Protein AF-F0V381-F1 (afdb_monomer_lite)

pLDDT: mean 70.24, std 20.41, range [37.84, 96.94]

Sequence (240 aa):
MLDISTLAKIGLTIFSVGGAATGGYAASIALNNGVNSKRIRREASLEKESPSTDKHHTDNSQDTNNEEVRKNILSSVLEVQEISDNEDDVLENDLTEEESKDISKLTVSAQYIQKDGGTNYEEERQWPSCKQWFKNKKSGKEMSSEECKQLVNQKWNQDGVIQPTIWISSDKDTVQKVLDEYGLLENSSLIGNNKWTVGTMICSKQENQESDGKLIVTCEYKVDDQLVSVETSNTVIHQQ

Foldseek 3Di:
DDDDDDDDDDDDDDDDDDDDDDDDDDDDDDDDDDDDDDDDDDDDDDDDDDDDDDDDDDPDPPPVVLVVQLVLLLVLLDPDDDPDDDDDDDDDDDDDPPPPPPPVPFAWFKKKWALDPCPDPPPPRDQIWMWTDTPPDPDTDTDDPVRSVVVCCVPPVDPPDDDFRMKMWGDSVCVSVVCVVVCVSPPWADPDSFWIDDVQKIKGWDFDPPPPRIIMMGIHGPPPPPDPPPPPPPPPDDDD

Structure (mmCIF, N/CA/C/O backbone):
data_AF-F0V381-F1
#
_entry.id   AF-F0V381-F1
#
loop_
_atom_site.group_PDB
_atom_site.id
_atom_site.type_symbol
_atom_site.label_atom_id
_atom_site.label_alt_id
_atom_site.label_comp_id
_atom_site.label_asym_id
_atom_site.label_entity_id
_atom_site.label_seq_id
_atom_site.pdbx_PDB_ins_code
_atom_site.Cartn_x
_atom_site.Cartn_y
_atom_site.Cartn_z
_atom_site.occupancy
_atom_site.B_iso_or_equiv
_atom_site.auth_seq_id
_atom_site.auth_comp_id
_atom_site.auth_asym_id
_atom_site.auth_atom_id
_atom_site.pdbx_PDB_model_num
ATOM 1 N N . MET A 1 1 ? -12.800 -8.870 56.744 1.00 47.91 1 MET A N 1
ATOM 2 C CA . MET A 1 1 ? -12.081 -7.759 57.397 1.00 47.91 1 MET A CA 1
ATOM 3 C C . MET A 1 1 ? -10.723 -8.292 57.826 1.00 47.91 1 MET A C 1
ATOM 5 O O . MET A 1 1 ? -10.663 -9.026 58.800 1.00 47.91 1 MET A O 1
ATOM 9 N N . LEU A 1 2 ? -9.705 -8.048 56.998 1.00 39.75 2 LEU A N 1
ATOM 10 C CA . LEU A 1 2 ? -8.263 -8.100 57.273 1.00 39.75 2 LEU A CA 1
ATOM 11 C C . LEU A 1 2 ? -7.582 -7.671 55.964 1.00 39.75 2 LEU A C 1
ATOM 13 O O . LEU A 1 2 ? -7.448 -8.461 55.033 1.00 39.75 2 LEU A O 1
ATOM 17 N N . ASP A 1 3 ? -7.275 -6.378 55.884 1.00 48.97 3 ASP A N 1
ATOM 18 C CA . ASP A 1 3 ? -6.269 -5.822 54.979 1.00 48.97 3 ASP A CA 1
ATOM 19 C C . ASP A 1 3 ? -4.889 -6.384 55.343 1.00 48.97 3 ASP A C 1
ATOM 21 O O . ASP A 1 3 ? -4.666 -6.682 56.512 1.00 48.97 3 ASP A O 1
ATOM 25 N N . ILE A 1 4 ? -3.975 -6.478 54.370 1.00 51.25 4 ILE A N 1
ATOM 26 C CA . ILE A 1 4 ? -2.592 -5.968 54.441 1.00 51.25 4 ILE A CA 1
ATOM 27 C C . ILE A 1 4 ? -1.978 -6.043 53.033 1.00 51.25 4 ILE A C 1
ATOM 29 O O . ILE A 1 4 ? -1.771 -7.095 52.435 1.00 51.25 4 ILE A O 1
ATOM 33 N N . SER A 1 5 ? -1.684 -4.848 52.548 1.00 50.47 5 SER A N 1
ATOM 34 C CA . SER A 1 5 ? -0.842 -4.420 51.440 1.00 50.47 5 SER A CA 1
ATOM 35 C C . SER A 1 5 ? 0.537 -5.089 51.397 1.00 50.47 5 SER A C 1
ATOM 37 O O . SER A 1 5 ? 1.214 -5.155 52.421 1.00 50.47 5 SER A O 1
ATOM 39 N N . THR A 1 6 ? 1.067 -5.404 50.208 1.00 58.22 6 THR A N 1
ATOM 40 C CA . THR A 1 6 ? 2.520 -5.280 49.970 1.00 58.22 6 THR A CA 1
ATOM 41 C C . THR A 1 6 ? 2.824 -4.944 48.509 1.00 58.22 6 THR A C 1
ATOM 43 O O . THR A 1 6 ? 2.602 -5.732 47.596 1.00 58.22 6 THR A O 1
ATOM 46 N N . LEU A 1 7 ? 3.329 -3.722 48.321 1.00 52.81 7 LEU A N 1
ATOM 47 C CA . LEU A 1 7 ? 3.948 -3.204 47.107 1.00 52.81 7 LEU A CA 1
ATOM 48 C C . LEU A 1 7 ? 5.221 -3.990 46.756 1.00 52.81 7 LEU A C 1
ATOM 50 O O . LEU A 1 7 ? 6.088 -4.152 47.610 1.00 52.81 7 LEU A O 1
ATOM 54 N N . ALA A 1 8 ? 5.424 -4.271 45.470 1.00 53.94 8 ALA A N 1
ATOM 55 C CA . ALA A 1 8 ? 6.760 -4.438 44.901 1.00 53.94 8 ALA A CA 1
ATOM 56 C C . ALA A 1 8 ? 6.874 -3.595 43.621 1.00 53.94 8 ALA A C 1
ATOM 58 O O . ALA A 1 8 ? 6.495 -4.015 42.532 1.00 53.94 8 ALA A O 1
ATOM 59 N N . LYS A 1 9 ? 7.378 -2.364 43.770 1.00 49.19 9 LYS A N 1
ATOM 60 C CA . LYS A 1 9 ? 7.896 -1.556 42.659 1.00 49.19 9 LYS A CA 1
ATOM 61 C C . LYS A 1 9 ? 9.311 -2.046 42.367 1.00 49.19 9 LYS A C 1
ATOM 63 O O . LYS A 1 9 ? 10.217 -1.758 43.143 1.00 49.19 9 LYS A O 1
ATOM 68 N N . ILE A 1 10 ? 9.504 -2.763 41.266 1.00 57.97 10 ILE A N 1
ATOM 69 C CA . ILE A 1 10 ? 10.841 -3.063 40.748 1.00 57.97 10 ILE A CA 1
ATOM 70 C C . ILE A 1 10 ? 11.119 -2.055 39.636 1.00 57.97 10 ILE A C 1
ATOM 72 O O . ILE A 1 10 ? 10.572 -2.143 38.541 1.00 57.97 10 ILE A O 1
ATOM 76 N N . GLY A 1 11 ? 11.921 -1.044 39.969 1.00 47.41 11 GLY A N 1
ATOM 77 C CA . GLY A 1 11 ? 12.501 -0.122 39.003 1.00 47.41 11 GLY A CA 1
ATOM 78 C C . GLY A 1 11 ? 13.674 -0.789 38.294 1.00 47.41 11 GLY A C 1
ATOM 79 O O . GLY A 1 11 ? 14.602 -1.265 38.943 1.00 47.41 11 GLY A O 1
ATOM 80 N N . LEU A 1 12 ? 13.630 -0.803 36.965 1.00 48.22 12 LEU A N 1
ATOM 81 C CA . LEU A 1 12 ? 14.735 -1.209 36.105 1.00 48.22 12 LEU A CA 1
ATOM 82 C C . LEU A 1 12 ? 15.231 0.033 35.363 1.00 48.22 12 LEU A C 1
ATOM 84 O O . LEU A 1 12 ? 14.687 0.431 34.339 1.00 48.22 12 LEU A O 1
ATOM 88 N N . THR A 1 13 ? 16.258 0.671 35.918 1.00 52.78 13 THR A N 1
ATOM 89 C CA . THR A 1 13 ? 17.124 1.607 35.194 1.00 52.78 13 THR A CA 1
ATOM 90 C C . THR A 1 13 ? 18.373 0.854 34.772 1.00 52.78 13 THR A C 1
ATOM 92 O O . THR A 1 13 ? 19.146 0.436 35.635 1.00 52.78 13 THR A O 1
ATOM 95 N N . ILE A 1 14 ? 18.595 0.712 33.467 1.00 58.19 14 ILE A N 1
ATOM 96 C CA . ILE A 1 14 ? 19.900 0.322 32.932 1.00 58.19 14 ILE A CA 1
ATOM 97 C C . ILE A 1 14 ? 20.332 1.395 31.934 1.00 58.19 14 ILE A C 1
ATOM 99 O O . ILE A 1 14 ? 19.651 1.669 30.950 1.00 58.19 14 ILE A O 1
ATOM 103 N N . PHE A 1 15 ? 21.461 2.022 32.254 1.00 47.44 15 PHE A N 1
ATOM 104 C CA . PHE A 1 15 ? 22.220 2.930 31.409 1.00 47.44 15 PHE A CA 1
ATOM 105 C C . PHE A 1 15 ? 23.107 2.115 30.454 1.00 47.44 15 PHE A C 1
ATOM 107 O O . PHE A 1 15 ? 23.799 1.201 30.898 1.00 47.44 15 PHE A O 1
ATOM 114 N N . SER A 1 16 ? 23.178 2.500 29.182 1.00 50.41 16 SER A N 1
ATOM 115 C CA . SER A 1 16 ? 24.298 2.172 28.283 1.00 50.41 16 SER A CA 1
ATOM 116 C C . SER A 1 16 ? 24.589 3.428 27.454 1.00 50.41 16 SER A C 1
ATOM 118 O O . SER A 1 16 ? 23.773 3.821 26.627 1.00 50.41 16 SER A O 1
ATOM 120 N N . VAL A 1 17 ? 25.521 4.284 27.885 1.00 52.78 17 VAL A N 1
ATOM 121 C CA . VAL A 1 17 ? 26.958 4.293 27.526 1.00 52.78 17 VAL A CA 1
ATOM 122 C C . VAL A 1 17 ? 27.166 4.292 26.009 1.00 52.78 17 VAL A C 1
ATOM 124 O O . VAL A 1 17 ? 26.851 3.327 25.324 1.00 52.78 17 VAL A O 1
ATOM 127 N N . GLY A 1 18 ? 27.673 5.423 25.514 1.00 43.31 18 GLY A N 1
ATOM 128 C CA . GLY A 1 18 ? 27.840 5.721 24.100 1.00 43.31 18 GLY A CA 1
ATOM 129 C C . GLY A 1 18 ? 28.986 4.992 23.403 1.00 43.31 18 GLY A C 1
ATOM 130 O O . GLY A 1 18 ? 29.898 4.448 24.022 1.00 43.31 18 GLY A O 1
ATOM 131 N N . GLY A 1 19 ? 28.945 5.081 22.078 1.00 41.28 19 GLY A N 1
ATOM 132 C CA . GLY A 1 19 ? 30.055 4.796 21.183 1.00 41.28 19 GLY A CA 1
ATOM 133 C C . GLY A 1 19 ? 30.071 5.849 20.081 1.00 41.28 19 GLY A C 1
ATOM 134 O O . GLY A 1 19 ? 29.171 5.889 19.249 1.00 41.28 19 GLY A O 1
ATOM 135 N N . ALA A 1 20 ? 31.080 6.719 20.094 1.00 53.38 20 ALA A N 1
ATOM 136 C CA . ALA A 1 20 ? 31.437 7.528 18.939 1.00 53.38 20 ALA A CA 1
ATOM 137 C C . ALA A 1 20 ? 32.252 6.640 17.990 1.00 53.38 20 ALA A C 1
ATOM 139 O O . ALA A 1 20 ? 33.347 6.208 18.342 1.00 53.38 20 ALA A O 1
ATOM 140 N N . ALA A 1 21 ? 31.719 6.361 16.802 1.00 55.47 21 ALA A N 1
ATOM 141 C CA . ALA A 1 21 ? 32.470 5.728 15.728 1.00 55.47 21 ALA A CA 1
ATOM 142 C C . ALA A 1 21 ? 32.928 6.812 14.746 1.00 55.47 21 ALA A C 1
ATOM 144 O O . ALA A 1 21 ? 32.184 7.266 13.881 1.00 55.47 21 ALA A O 1
ATOM 145 N N . THR A 1 22 ? 34.171 7.248 14.916 1.00 58.47 22 THR A N 1
ATOM 146 C CA . THR A 1 22 ? 34.939 7.966 13.902 1.00 58.47 22 THR A CA 1
ATOM 147 C C . THR A 1 22 ? 35.467 6.967 12.870 1.00 58.47 22 THR A C 1
ATOM 149 O O . THR A 1 22 ? 36.253 6.087 13.212 1.00 58.47 22 THR A O 1
ATOM 152 N N . GLY A 1 23 ? 35.089 7.140 11.609 1.00 41.59 23 GLY A N 1
ATOM 153 C CA . GLY A 1 23 ? 35.713 6.528 10.431 1.00 41.59 23 GLY A CA 1
ATOM 154 C C . GLY A 1 23 ? 35.117 7.213 9.199 1.00 41.59 23 GLY A C 1
ATOM 155 O O . GLY A 1 23 ? 33.913 7.401 9.143 1.00 41.59 23 GLY A O 1
ATOM 156 N N . GLY A 1 24 ? 35.850 7.728 8.220 1.00 40.06 24 GLY A N 1
ATOM 157 C CA . GLY A 1 24 ? 37.202 7.408 7.788 1.00 40.06 24 GLY A CA 1
ATOM 158 C C . GLY A 1 24 ? 37.143 7.026 6.309 1.00 40.06 24 GLY A C 1
ATOM 159 O O . GLY A 1 24 ? 37.015 5.855 6.002 1.00 40.06 24 GLY A O 1
ATOM 160 N N . TYR A 1 25 ? 37.235 8.045 5.447 1.00 49.69 25 TYR A N 1
ATOM 161 C CA . TYR A 1 25 ? 37.617 8.049 4.024 1.00 49.69 25 TYR A CA 1
ATOM 162 C C . TYR A 1 25 ? 36.898 7.119 3.027 1.00 49.69 25 TYR A C 1
ATOM 164 O O . TYR A 1 25 ? 37.105 5.912 3.003 1.00 49.69 25 TYR A O 1
ATOM 172 N N . ALA A 1 26 ? 36.263 7.738 2.028 1.00 47.34 26 ALA A N 1
ATOM 173 C CA . ALA A 1 26 ? 36.322 7.249 0.654 1.00 47.34 26 ALA A CA 1
ATOM 174 C C . ALA A 1 26 ? 36.594 8.430 -0.286 1.00 47.34 26 ALA A C 1
ATOM 176 O O . ALA A 1 26 ? 35.818 9.379 -0.377 1.00 47.34 26 ALA A O 1
ATOM 177 N N . ALA A 1 27 ? 37.749 8.373 -0.945 1.00 47.53 27 ALA A N 1
ATOM 178 C CA . ALA A 1 27 ? 38.089 9.205 -2.083 1.00 47.53 27 ALA A CA 1
ATOM 179 C C . ALA A 1 27 ? 37.304 8.737 -3.317 1.00 47.53 27 ALA A C 1
ATOM 181 O O . ALA A 1 27 ? 37.083 7.542 -3.504 1.00 47.53 27 ALA A O 1
ATOM 182 N N . SER A 1 28 ? 36.955 9.660 -4.209 1.00 41.81 28 SER A N 1
ATOM 183 C CA . SER A 1 28 ? 36.708 9.334 -5.615 1.00 41.81 28 SER A CA 1
ATOM 184 C C . SER A 1 28 ? 37.328 10.419 -6.487 1.00 41.81 28 SER A C 1
ATOM 186 O O . SER A 1 28 ? 37.025 11.604 -6.375 1.00 41.81 28 SER A O 1
ATOM 188 N N . ILE A 1 29 ? 38.299 9.961 -7.271 1.00 40.19 29 ILE A N 1
ATOM 189 C CA . ILE A 1 29 ? 39.124 10.678 -8.237 1.00 40.19 29 ILE A CA 1
ATOM 190 C C . ILE A 1 29 ? 38.429 10.639 -9.609 1.00 40.19 29 ILE A C 1
ATOM 192 O O . ILE A 1 29 ? 37.685 9.706 -9.892 1.00 40.19 29 ILE A O 1
ATOM 196 N N . ALA A 1 30 ? 38.828 11.592 -10.459 1.00 41.28 30 ALA A N 1
ATOM 197 C CA . ALA A 1 30 ? 38.763 11.624 -11.927 1.00 41.28 30 ALA A CA 1
ATOM 198 C C . ALA A 1 30 ? 37.443 12.118 -12.541 1.00 41.28 30 ALA A C 1
ATOM 200 O O . ALA A 1 30 ? 36.395 11.509 -12.399 1.00 41.28 30 ALA A O 1
ATOM 201 N N . LEU A 1 31 ? 37.452 13.336 -13.102 1.00 43.41 31 LEU A N 1
ATOM 202 C CA . LEU A 1 31 ? 37.837 13.667 -14.492 1.00 43.41 31 LEU A CA 1
ATOM 203 C C . LEU A 1 31 ? 36.829 13.086 -15.494 1.00 43.41 31 LEU A C 1
ATOM 205 O O . LEU A 1 31 ? 36.754 11.875 -15.645 1.00 43.41 31 LEU A O 1
ATOM 209 N N . ASN A 1 32 ? 36.165 13.931 -16.286 1.00 37.84 32 ASN A N 1
ATOM 210 C CA . ASN A 1 32 ? 36.615 14.244 -17.648 1.00 37.84 32 ASN A CA 1
ATOM 211 C C . ASN A 1 32 ? 35.492 14.889 -18.491 1.00 37.84 32 ASN A C 1
ATOM 213 O O . ASN A 1 32 ? 34.334 14.502 -18.409 1.00 37.84 32 ASN A O 1
ATOM 217 N N . ASN A 1 33 ? 35.920 15.792 -19.374 1.00 40.56 33 ASN A N 1
ATOM 218 C CA . ASN A 1 33 ? 35.283 16.250 -20.612 1.00 40.56 33 ASN A CA 1
ATOM 219 C C . ASN A 1 33 ? 33.982 17.061 -20.559 1.00 40.56 33 ASN A C 1
ATOM 221 O O . ASN A 1 33 ? 32.867 16.549 -20.533 1.00 40.56 33 ASN A O 1
ATOM 225 N N . GLY A 1 34 ? 34.166 18.367 -20.761 1.00 45.28 34 GLY A N 1
ATOM 226 C CA . GLY A 1 34 ? 33.162 19.199 -21.397 1.00 45.28 34 GLY A CA 1
ATOM 227 C C . GLY A 1 34 ? 32.923 18.787 -22.848 1.00 45.28 34 GLY A C 1
ATOM 228 O O . GLY A 1 34 ? 33.858 18.491 -23.591 1.00 45.28 34 GLY A O 1
ATOM 229 N N . VAL A 1 35 ? 31.664 18.865 -23.265 1.00 42.66 35 VAL A N 1
ATOM 230 C CA . VAL A 1 35 ? 31.288 19.068 -24.661 1.00 42.66 35 VAL A CA 1
ATOM 231 C C . VAL A 1 35 ? 30.173 20.107 -24.690 1.00 42.66 35 VAL A C 1
ATOM 233 O O . VAL A 1 35 ? 29.099 19.926 -24.125 1.00 42.66 35 VAL A O 1
ATOM 236 N N . ASN A 1 36 ? 30.476 21.223 -25.351 1.00 46.06 36 ASN A N 1
ATOM 237 C CA . ASN A 1 36 ? 29.538 22.253 -25.777 1.00 46.06 36 ASN A CA 1
ATOM 238 C C . ASN A 1 36 ? 28.351 21.625 -26.523 1.00 46.06 36 ASN A C 1
ATOM 240 O O . ASN A 1 36 ? 28.506 21.190 -27.666 1.00 46.06 36 ASN A O 1
ATOM 244 N N . SER A 1 37 ? 27.157 21.652 -25.932 1.00 42.56 37 SER A N 1
ATOM 245 C CA . SER A 1 37 ? 25.932 21.326 -26.662 1.00 42.56 37 SER A CA 1
ATOM 246 C C . SER A 1 37 ? 25.463 22.559 -27.437 1.00 42.56 37 SER A C 1
ATOM 248 O O . SER A 1 37 ? 24.910 23.515 -26.889 1.00 42.56 37 SER A O 1
ATOM 250 N N . LYS A 1 38 ? 25.751 22.564 -28.743 1.00 51.06 38 LYS A N 1
ATOM 251 C CA . LYS A 1 38 ? 25.211 23.534 -29.698 1.00 51.06 38 LYS A CA 1
ATOM 252 C C . LYS A 1 38 ? 23.700 23.332 -29.825 1.00 51.06 38 LYS A C 1
ATOM 254 O O . LYS A 1 38 ? 23.222 22.324 -30.329 1.00 51.06 38 LYS A O 1
ATOM 259 N N . ARG A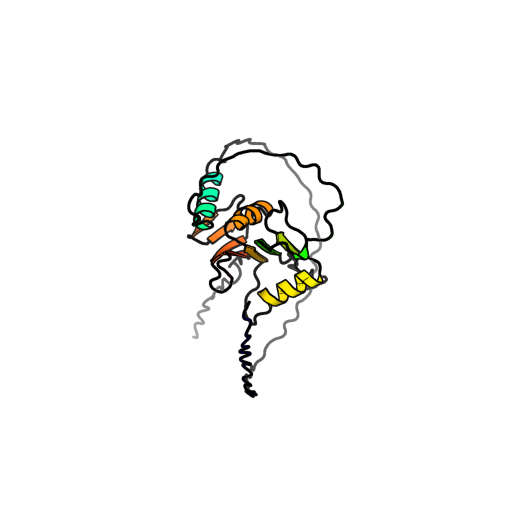 1 39 ? 22.983 24.376 -29.424 1.00 45.34 39 ARG A N 1
ATOM 260 C CA . ARG A 1 39 ? 21.572 24.680 -29.674 1.00 45.34 39 ARG A CA 1
ATOM 261 C C . ARG A 1 39 ? 21.210 24.482 -31.157 1.00 45.34 39 ARG A C 1
ATOM 263 O O . ARG A 1 39 ? 21.512 25.344 -31.979 1.00 45.34 39 ARG A O 1
ATOM 270 N N . ILE A 1 40 ? 20.542 23.379 -31.499 1.00 50.50 40 ILE A N 1
ATOM 271 C CA . ILE A 1 40 ? 19.876 23.217 -32.800 1.00 50.50 40 ILE A CA 1
ATOM 272 C C . ILE A 1 40 ? 18.419 23.645 -32.633 1.00 50.50 40 ILE A C 1
ATOM 274 O O . ILE A 1 40 ? 17.597 22.951 -32.043 1.00 50.50 40 ILE A O 1
ATOM 278 N N . ARG A 1 41 ? 18.127 24.838 -33.149 1.00 53.69 41 ARG A N 1
ATOM 279 C CA . ARG A 1 41 ? 16.786 25.389 -33.339 1.00 53.69 41 ARG A CA 1
ATOM 280 C C . ARG A 1 41 ? 16.174 24.655 -34.537 1.00 53.69 41 ARG A C 1
ATOM 282 O O . ARG A 1 41 ? 16.609 24.887 -35.659 1.00 53.69 41 ARG A O 1
ATOM 289 N N . ARG A 1 42 ? 15.228 23.740 -34.311 1.00 51.41 42 ARG A N 1
ATOM 290 C CA . ARG A 1 42 ? 14.384 23.209 -35.392 1.00 51.41 42 ARG A CA 1
ATOM 291 C C . ARG A 1 42 ? 13.168 24.108 -35.531 1.00 51.41 42 ARG A C 1
ATOM 293 O O . ARG A 1 42 ? 12.387 24.265 -34.598 1.00 51.41 42 ARG A O 1
ATOM 300 N N . GLU A 1 43 ? 13.086 24.741 -36.689 1.00 55.16 43 GLU A N 1
ATOM 301 C CA . GLU A 1 43 ? 11.924 25.477 -37.153 1.00 55.16 43 GLU A CA 1
ATOM 302 C C . GLU A 1 43 ? 10.795 24.487 -37.439 1.00 55.16 43 GLU A C 1
ATOM 304 O O . GLU A 1 43 ? 10.998 23.439 -38.053 1.00 55.16 43 GLU A O 1
ATOM 309 N N . ALA A 1 44 ? 9.609 24.821 -36.939 1.00 45.53 44 ALA A N 1
ATOM 310 C CA . ALA A 1 44 ? 8.375 24.134 -37.253 1.00 45.53 44 ALA A CA 1
ATOM 311 C C . ALA A 1 44 ? 8.015 24.417 -38.717 1.00 45.53 44 ALA A C 1
ATOM 313 O O . ALA A 1 44 ? 7.840 25.574 -39.095 1.00 45.53 44 ALA A O 1
ATOM 314 N N . SER A 1 45 ? 7.893 23.367 -39.527 1.00 49.91 45 SER A N 1
ATOM 315 C CA . SER A 1 45 ? 7.160 23.428 -40.790 1.00 49.91 45 SER A CA 1
ATOM 316 C C . SER A 1 45 ? 5.864 22.656 -40.634 1.00 49.91 45 SER A C 1
ATOM 318 O O . SER A 1 45 ? 5.825 21.503 -40.211 1.00 49.91 45 SER A O 1
ATOM 320 N N . LEU A 1 46 ? 4.813 23.413 -40.894 1.00 55.69 46 LEU A N 1
ATOM 321 C CA . LEU A 1 46 ? 3.408 23.126 -40.761 1.00 55.69 46 LEU A CA 1
ATOM 322 C C . LEU A 1 46 ? 2.938 22.587 -42.112 1.00 55.69 46 LEU A C 1
ATOM 324 O O . LEU A 1 46 ? 2.818 23.372 -43.047 1.00 55.69 46 LEU A O 1
ATOM 328 N N . GLU A 1 47 ? 2.648 21.293 -42.219 1.00 53.31 47 GLU A N 1
ATOM 329 C CA . GLU A 1 47 ? 1.875 20.769 -43.346 1.00 53.31 47 GLU A CA 1
ATOM 330 C C . GLU A 1 47 ? 0.728 19.887 -42.855 1.00 53.31 47 GLU A C 1
ATOM 332 O O . GLU A 1 47 ? 0.884 18.948 -42.076 1.00 53.31 47 GLU A O 1
ATOM 337 N N . LYS A 1 48 ? -0.458 20.314 -43.292 1.00 52.78 48 LYS A N 1
ATOM 338 C CA . LYS A 1 48 ? -1.741 19.625 -43.248 1.00 52.78 48 LYS A CA 1
ATOM 339 C C . LYS A 1 48 ? -1.663 18.371 -44.117 1.00 52.78 48 LYS A C 1
ATOM 341 O O . LYS A 1 48 ? -1.092 18.446 -45.192 1.00 52.78 48 LYS A O 1
ATOM 346 N N . GLU A 1 49 ? -2.364 17.313 -43.722 1.00 45.47 49 GLU A N 1
ATOM 347 C CA . GLU A 1 49 ? -3.523 16.783 -44.460 1.00 45.47 49 GLU A CA 1
ATOM 348 C C . GLU A 1 49 ? -4.071 15.524 -43.771 1.00 45.47 49 GLU A C 1
ATOM 350 O O . GLU A 1 49 ? -3.340 14.600 -43.427 1.00 45.47 49 GLU A O 1
ATOM 355 N N . SER A 1 50 ? -5.389 15.509 -43.562 1.00 52.06 50 SER A N 1
ATOM 356 C CA . SER A 1 50 ? -6.166 14.310 -43.234 1.00 52.06 50 SER A CA 1
ATOM 357 C C . SER A 1 50 ? -6.380 13.483 -44.504 1.00 52.06 50 SER A C 1
ATOM 359 O O . SER A 1 50 ? -6.559 14.062 -45.577 1.00 52.06 50 SER A O 1
ATOM 361 N N . PRO A 1 51 ? -6.510 12.152 -44.391 1.00 52.50 51 PRO A N 1
ATOM 362 C CA . PRO A 1 51 ? -7.821 11.596 -44.721 1.00 52.50 51 PRO A CA 1
ATOM 363 C C . PRO A 1 51 ? -8.274 10.450 -43.806 1.00 52.50 51 PRO A C 1
ATOM 365 O O . PRO A 1 51 ? -7.515 9.603 -43.350 1.00 52.50 51 PRO A O 1
ATOM 368 N N . SER A 1 52 ? -9.585 10.454 -43.592 1.00 57.94 52 SER A N 1
ATOM 369 C CA . SER A 1 52 ? -10.429 9.421 -43.000 1.00 57.94 52 SER A CA 1
ATOM 370 C C . SER A 1 52 ? -10.280 8.052 -43.666 1.00 57.94 52 SER A C 1
ATOM 372 O O . SER A 1 52 ? -10.382 7.976 -44.892 1.00 57.94 52 SER A O 1
ATOM 374 N N . THR A 1 53 ? -10.229 6.965 -42.889 1.00 41.28 53 THR A N 1
ATOM 375 C CA . THR A 1 53 ? -10.814 5.683 -43.321 1.00 41.28 53 THR A CA 1
ATOM 376 C C . THR A 1 53 ? -11.227 4.798 -42.140 1.00 41.28 53 THR A C 1
ATOM 378 O O . THR A 1 53 ? -10.454 4.544 -41.225 1.00 41.28 53 THR A O 1
ATOM 381 N N . ASP A 1 54 ? -12.492 4.399 -42.227 1.00 39.66 54 ASP A N 1
ATOM 382 C CA . ASP A 1 54 ? -13.213 3.229 -41.730 1.00 39.66 54 ASP A CA 1
ATOM 383 C C . ASP A 1 54 ? -13.119 2.697 -40.296 1.00 39.66 54 ASP A C 1
ATOM 385 O O . ASP A 1 54 ? -12.128 2.176 -39.793 1.00 39.66 54 ASP A O 1
ATOM 389 N N . LYS A 1 55 ? -14.323 2.705 -39.716 1.00 54.06 55 LYS A N 1
ATOM 390 C CA . LYS A 1 55 ? -14.767 1.974 -38.541 1.00 54.06 55 LYS A CA 1
ATOM 391 C C . LYS A 1 55 ? -14.864 0.486 -38.878 1.00 54.06 55 LYS A C 1
ATOM 393 O O . LYS A 1 55 ? -15.717 0.094 -39.669 1.00 54.06 55 LYS A O 1
ATOM 398 N N . HIS A 1 56 ? -14.096 -0.342 -38.180 1.00 44.16 56 HIS A N 1
ATOM 399 C CA . HIS A 1 56 ? -14.449 -1.742 -37.974 1.00 44.16 56 HIS A CA 1
ATOM 400 C C . HIS A 1 56 ? -14.739 -1.956 -36.487 1.00 44.16 56 HIS A C 1
ATOM 402 O O . HIS A 1 56 ? -13.835 -2.034 -35.659 1.00 44.16 56 HIS A O 1
ATOM 408 N N . HIS A 1 57 ? -16.032 -2.008 -36.161 1.00 51.34 57 HIS A N 1
ATOM 409 C CA . HIS A 1 57 ? -16.530 -2.484 -34.875 1.00 51.34 57 HIS A CA 1
ATOM 410 C C . HIS A 1 57 ? -16.180 -3.971 -34.780 1.00 51.34 57 HIS A C 1
ATOM 412 O O . HIS A 1 57 ? -16.707 -4.782 -35.541 1.00 51.34 57 HIS A O 1
ATOM 418 N N . THR A 1 58 ? -15.272 -4.316 -33.874 1.00 49.38 58 THR A N 1
ATOM 419 C CA . THR A 1 58 ? -15.106 -5.692 -33.407 1.00 49.38 58 THR A CA 1
ATOM 420 C C . THR A 1 58 ? -15.412 -5.667 -31.920 1.00 49.38 58 THR A C 1
ATOM 422 O O . THR A 1 58 ? -14.521 -5.471 -31.101 1.00 49.38 58 THR A O 1
ATOM 425 N N . ASP A 1 59 ? -16.699 -5.786 -31.590 1.00 53.50 59 ASP A N 1
ATOM 426 C CA . ASP A 1 59 ? -17.130 -6.151 -30.243 1.00 53.50 59 ASP A CA 1
ATOM 427 C C . ASP A 1 59 ? -16.736 -7.608 -30.032 1.00 53.50 59 ASP A C 1
ATOM 429 O O . ASP A 1 59 ? -17.447 -8.529 -30.434 1.00 53.50 59 ASP A O 1
ATOM 433 N N . ASN A 1 60 ? -15.563 -7.813 -29.444 1.00 46.56 60 ASN A N 1
ATOM 434 C CA . ASN A 1 60 ? -15.209 -9.092 -28.862 1.00 46.56 60 ASN A CA 1
ATOM 435 C C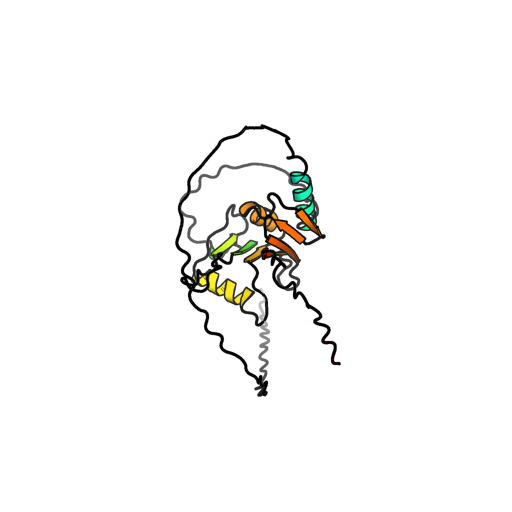 . ASN A 1 60 ? -15.135 -8.886 -27.352 1.00 46.56 60 ASN A C 1
ATOM 437 O O . ASN A 1 60 ? -14.142 -8.404 -26.815 1.00 46.56 60 ASN A O 1
ATOM 441 N N . SER A 1 61 ? -16.254 -9.203 -26.701 1.00 53.09 61 SER A N 1
ATOM 442 C CA . SER A 1 61 ? -16.383 -9.307 -25.253 1.00 53.09 61 SER A CA 1
ATOM 443 C C . SER A 1 61 ? -15.325 -10.285 -24.740 1.00 53.09 61 SER A C 1
ATOM 445 O O . SER A 1 61 ? -15.363 -11.479 -25.039 1.00 53.09 61 SER A O 1
ATOM 447 N N . GLN A 1 62 ? -14.343 -9.743 -24.023 1.00 52.56 62 GLN A N 1
ATOM 448 C CA . GLN A 1 62 ? -13.200 -10.468 -23.472 1.00 52.56 62 GLN A CA 1
ATOM 449 C C . GLN A 1 62 ? -13.102 -10.252 -21.951 1.00 52.56 62 GLN A C 1
ATOM 451 O O . GLN A 1 62 ? -12.015 -10.253 -21.379 1.00 52.56 62 GLN A O 1
ATOM 456 N N . ASP A 1 63 ? -14.247 -10.075 -21.287 1.00 56.22 63 ASP A N 1
ATOM 457 C CA . ASP A 1 63 ? -14.309 -9.729 -19.861 1.00 56.22 63 ASP A CA 1
ATOM 458 C C . ASP A 1 63 ? -14.099 -10.930 -18.922 1.00 56.22 63 ASP A C 1
ATOM 460 O O . ASP A 1 63 ? -13.794 -10.753 -17.744 1.00 56.22 63 ASP A O 1
ATOM 464 N N . THR A 1 64 ? -14.180 -12.169 -19.418 1.00 58.16 64 THR A N 1
ATOM 465 C CA . THR A 1 64 ? -14.100 -13.368 -18.560 1.00 58.16 64 THR A CA 1
ATOM 466 C C . THR A 1 64 ? -12.704 -13.641 -17.996 1.00 58.16 64 THR A C 1
ATOM 468 O O . THR A 1 64 ? -12.586 -14.308 -16.974 1.00 58.16 64 THR A O 1
ATOM 471 N N . ASN A 1 65 ? -11.640 -13.115 -18.612 1.00 66.88 65 ASN A N 1
ATOM 472 C CA . ASN A 1 65 ? -10.267 -13.374 -18.158 1.00 66.88 65 ASN A CA 1
ATOM 473 C C . ASN A 1 65 ? -9.843 -12.483 -16.978 1.00 66.88 65 ASN A C 1
ATOM 475 O O . ASN A 1 65 ? -8.927 -12.836 -16.238 1.00 66.88 65 ASN A O 1
ATOM 479 N N . ASN A 1 66 ? -10.492 -11.331 -16.787 1.00 70.69 66 ASN A N 1
ATOM 480 C CA . ASN A 1 66 ? -10.081 -10.351 -15.776 1.00 70.69 66 ASN A CA 1
ATOM 481 C C . ASN A 1 66 ? -10.490 -10.794 -14.359 1.00 70.69 66 ASN A C 1
ATOM 483 O O . ASN A 1 66 ? -9.752 -10.606 -13.393 1.00 70.69 66 ASN A O 1
ATOM 487 N N . GLU A 1 67 ? -11.644 -11.457 -14.232 1.00 79.56 67 GLU A N 1
ATOM 488 C CA . GLU A 1 67 ? -12.154 -11.917 -12.937 1.00 79.56 67 GLU A CA 1
ATOM 489 C C . GLU A 1 67 ? -11.293 -13.038 -12.332 1.00 79.56 67 GLU A C 1
ATOM 491 O O . GLU A 1 67 ? -11.028 -13.038 -11.130 1.00 79.56 67 GLU A O 1
ATOM 496 N N . GLU A 1 68 ? -10.803 -13.968 -13.155 1.00 81.88 68 GLU A N 1
ATOM 497 C CA . GLU A 1 68 ? -9.931 -15.057 -12.702 1.00 81.88 68 GLU A CA 1
ATOM 498 C C . GLU A 1 68 ? -8.559 -14.538 -12.252 1.00 81.88 68 GLU A C 1
ATOM 500 O O . GLU A 1 68 ? -8.050 -14.944 -11.205 1.00 81.88 68 GLU A O 1
ATOM 505 N N . VAL A 1 69 ? -7.980 -13.575 -12.978 1.00 77.88 69 VAL A N 1
ATOM 506 C CA . VAL A 1 69 ? -6.721 -12.934 -12.571 1.00 77.88 69 VAL A CA 1
ATOM 507 C C . VAL A 1 69 ? -6.901 -12.165 -11.267 1.00 77.88 69 VAL A C 1
ATOM 509 O O . VAL A 1 69 ? -6.073 -12.309 -10.366 1.00 77.88 69 VAL A O 1
ATOM 512 N N . ARG A 1 70 ? -8.004 -11.422 -11.115 1.00 80.06 70 ARG A N 1
ATOM 513 C CA . ARG A 1 70 ? -8.332 -10.735 -9.860 1.00 80.06 70 ARG A CA 1
ATOM 514 C C . ARG A 1 70 ? -8.455 -11.728 -8.708 1.00 80.06 70 ARG A C 1
ATOM 516 O O . ARG A 1 70 ? -7.843 -11.503 -7.670 1.00 80.06 70 ARG A O 1
ATOM 523 N N . LYS A 1 71 ? -9.164 -12.846 -8.894 1.00 82.50 71 LYS A N 1
ATOM 524 C CA . LYS A 1 71 ? -9.280 -13.912 -7.882 1.00 82.50 71 LYS A CA 1
ATOM 525 C C . LYS A 1 71 ? -7.937 -14.545 -7.542 1.00 82.50 71 LYS A C 1
ATOM 527 O O . LYS A 1 71 ? -7.703 -14.811 -6.374 1.00 82.50 71 LYS A O 1
ATOM 532 N N . ASN A 1 72 ? -7.044 -14.734 -8.509 1.00 79.00 72 ASN A N 1
ATOM 533 C CA . ASN A 1 72 ? -5.716 -15.296 -8.258 1.00 79.00 72 ASN A CA 1
ATOM 534 C C . ASN A 1 72 ? -4.775 -14.299 -7.568 1.00 79.00 72 ASN A C 1
ATOM 536 O O . ASN A 1 72 ? -3.996 -14.680 -6.696 1.00 79.00 72 ASN A O 1
ATOM 540 N N . ILE A 1 73 ? -4.851 -13.009 -7.905 1.00 79.81 73 ILE A N 1
ATOM 541 C CA . ILE A 1 73 ? -4.124 -11.975 -7.161 1.00 79.81 73 ILE A CA 1
ATOM 542 C C . ILE A 1 73 ? -4.676 -11.903 -5.745 1.00 79.81 73 ILE A C 1
ATOM 544 O O . ILE A 1 73 ? -3.890 -11.923 -4.807 1.00 79.81 73 ILE A O 1
ATOM 548 N N . LEU A 1 74 ? -5.997 -11.901 -5.578 1.00 80.25 74 LEU A N 1
ATOM 549 C CA . LEU A 1 74 ? -6.643 -11.875 -4.272 1.00 80.25 74 LEU A CA 1
ATOM 550 C C . LEU A 1 74 ? -6.349 -13.115 -3.447 1.00 80.25 74 LEU A C 1
ATOM 552 O O . LEU A 1 74 ? -5.984 -12.953 -2.298 1.00 80.25 74 LEU A O 1
ATOM 556 N N . SER A 1 75 ? -6.415 -14.318 -4.010 1.00 78.19 75 SER A N 1
ATOM 557 C CA . SER A 1 75 ? -6.054 -15.548 -3.298 1.00 78.19 75 SER A CA 1
ATOM 558 C C . SER A 1 75 ? -4.581 -15.544 -2.914 1.00 78.19 75 SER A C 1
ATOM 560 O O . SER A 1 75 ? -4.211 -15.997 -1.838 1.00 78.19 75 SER A O 1
ATOM 562 N N . SER A 1 76 ? -3.729 -14.955 -3.755 1.00 72.50 76 SER A N 1
ATOM 563 C CA . SER A 1 76 ? -2.339 -14.760 -3.390 1.00 72.50 76 SER A CA 1
ATOM 564 C C . SER A 1 76 ? -2.207 -13.743 -2.246 1.00 72.50 76 SER A C 1
ATOM 566 O O . SER A 1 76 ? -1.416 -13.968 -1.335 1.00 72.50 76 SER A O 1
ATOM 568 N N . VAL A 1 77 ? -2.901 -12.601 -2.310 1.00 68.88 77 VAL A N 1
ATOM 569 C CA . VAL A 1 77 ? -2.833 -11.487 -1.343 1.00 68.88 77 VAL A CA 1
ATOM 570 C C . VAL A 1 77 ? -3.461 -11.877 -0.007 1.00 68.88 77 VAL A C 1
ATOM 572 O O . VAL A 1 77 ? -2.982 -11.475 1.050 1.00 68.88 77 VAL A O 1
ATOM 575 N N . LEU A 1 78 ? -4.503 -12.686 -0.066 1.00 65.25 78 LEU A N 1
ATOM 576 C CA . LEU A 1 78 ? -5.295 -13.179 1.033 1.00 65.25 78 LEU A CA 1
ATOM 577 C C . LEU A 1 78 ? -5.091 -14.693 1.097 1.00 65.25 78 LEU A C 1
ATOM 579 O O . LEU A 1 78 ? -5.942 -15.462 0.664 1.00 65.25 78 LEU A O 1
ATOM 583 N N . GLU A 1 79 ? -4.005 -15.141 1.732 1.00 57.66 79 GLU A N 1
ATOM 584 C CA . GLU A 1 79 ? -4.015 -16.450 2.409 1.00 57.66 79 GLU A CA 1
ATOM 585 C C . GLU A 1 79 ? -4.934 -16.359 3.644 1.00 57.66 79 GLU A C 1
ATOM 587 O O . GLU A 1 79 ? -4.519 -16.536 4.790 1.00 57.66 79 GLU A O 1
ATOM 592 N N . VAL A 1 80 ? -6.185 -15.959 3.430 1.00 46.28 80 VAL A N 1
ATOM 593 C CA . VAL A 1 80 ? -7.190 -15.809 4.472 1.00 46.28 80 VAL A CA 1
ATOM 594 C C . VAL A 1 80 ? -8.115 -17.003 4.333 1.00 46.28 80 VAL A C 1
ATOM 596 O O . VAL A 1 80 ? -8.777 -17.180 3.315 1.00 46.28 80 VAL A O 1
ATOM 599 N N . GLN A 1 81 ? -8.091 -17.854 5.360 1.00 44.50 81 GLN A N 1
ATOM 600 C CA . GLN A 1 81 ? -9.079 -18.904 5.575 1.00 44.50 81 GLN A CA 1
ATOM 601 C C . GLN A 1 81 ? -10.471 -18.301 5.401 1.00 44.50 81 GLN A C 1
ATOM 603 O O . GLN A 1 81 ? -10.775 -17.304 6.050 1.00 44.50 81 GLN A O 1
ATOM 608 N N . GLU A 1 82 ? -11.285 -18.896 4.528 1.00 45.16 82 GLU A N 1
ATOM 609 C CA . GLU A 1 82 ? -12.694 -18.546 4.360 1.00 45.16 82 GLU A CA 1
ATOM 610 C C . GLU A 1 82 ? -13.378 -18.545 5.735 1.00 45.16 82 GLU A C 1
ATOM 612 O O . GLU A 1 82 ? -13.675 -19.596 6.305 1.00 45.16 82 GLU A O 1
ATOM 617 N N . ILE A 1 83 ? -13.594 -17.360 6.305 1.00 48.91 83 ILE A N 1
ATOM 618 C CA . ILE A 1 83 ? -14.534 -17.192 7.404 1.00 48.91 83 ILE A CA 1
ATOM 619 C C . ILE A 1 83 ? -15.862 -16.911 6.718 1.00 48.91 83 ILE A C 1
ATOM 621 O O . ILE A 1 83 ? -16.048 -15.876 6.095 1.00 48.91 83 ILE A O 1
ATOM 625 N N . SER A 1 84 ? -16.735 -17.912 6.775 1.00 47.12 84 SER A N 1
ATOM 626 C CA . SER A 1 84 ? -18.119 -17.870 6.320 1.00 47.12 84 SER A CA 1
ATOM 627 C C . SER A 1 84 ? -18.842 -16.667 6.930 1.00 47.12 84 SER A C 1
ATOM 629 O O . SER A 1 84 ? -19.149 -16.676 8.123 1.00 47.12 84 SER A O 1
ATOM 631 N N . ASP A 1 85 ? -19.142 -15.663 6.111 1.00 45.66 85 ASP A N 1
ATOM 632 C CA . ASP A 1 85 ? -19.986 -14.538 6.498 1.00 45.66 85 ASP A CA 1
ATOM 633 C C . ASP A 1 85 ? -21.448 -15.002 6.591 1.00 45.66 85 ASP A C 1
ATOM 635 O O . ASP A 1 85 ? -22.066 -15.387 5.599 1.00 45.66 85 ASP A O 1
ATOM 639 N N . ASN A 1 86 ? -21.999 -14.986 7.807 1.00 52.88 86 ASN A N 1
ATOM 640 C CA . ASN A 1 86 ? -23.442 -14.926 8.014 1.00 52.88 86 ASN A CA 1
ATOM 641 C C . ASN A 1 86 ? -23.871 -13.474 7.779 1.00 52.88 86 ASN A C 1
ATOM 643 O O . ASN A 1 86 ? -23.513 -12.584 8.552 1.00 52.88 86 ASN A O 1
ATOM 647 N N . GLU A 1 87 ? -24.627 -13.250 6.710 1.00 62.25 87 GLU A N 1
ATOM 648 C CA . GLU A 1 87 ? -25.357 -12.011 6.472 1.00 62.25 87 GLU A CA 1
ATOM 649 C C . GLU A 1 87 ? -26.550 -11.948 7.431 1.00 62.25 87 GLU A C 1
ATOM 651 O O . GLU A 1 87 ? -27.463 -12.755 7.306 1.00 62.25 87 GLU A O 1
ATOM 656 N N . ASP A 1 88 ? -26.565 -10.993 8.362 1.00 51.75 88 ASP A N 1
ATOM 657 C CA . ASP A 1 88 ? -27.800 -10.543 9.007 1.00 51.75 88 ASP A CA 1
ATOM 658 C C . ASP A 1 88 ? -27.724 -9.036 9.323 1.00 51.75 88 ASP A C 1
ATOM 660 O O . ASP A 1 88 ? -26.797 -8.543 9.968 1.00 51.75 88 ASP A O 1
ATOM 664 N N . ASP A 1 89 ? -28.756 -8.343 8.839 1.00 47.47 89 ASP A N 1
ATOM 665 C CA . ASP A 1 89 ? -29.267 -7.016 9.197 1.00 47.47 89 ASP A CA 1
ATOM 666 C C . ASP A 1 89 ? -28.435 -5.749 8.913 1.00 47.47 89 ASP A C 1
ATOM 668 O O . ASP A 1 89 ? -27.693 -5.197 9.730 1.00 47.47 89 ASP A O 1
ATOM 672 N N . VAL A 1 90 ? -28.732 -5.178 7.741 1.00 59.00 90 VAL A N 1
ATOM 673 C CA . VAL A 1 90 ? -28.481 -3.781 7.373 1.00 59.00 90 VAL A CA 1
ATOM 674 C C . VAL A 1 90 ? -29.452 -2.867 8.134 1.00 59.00 90 VAL A C 1
ATOM 676 O O . VAL A 1 90 ? -30.619 -2.735 7.771 1.00 59.00 90 VAL A O 1
ATOM 679 N N . LEU A 1 91 ? -28.951 -2.185 9.165 1.00 56.88 91 LEU A N 1
ATOM 680 C CA . LEU A 1 91 ? -29.573 -0.986 9.736 1.00 56.88 91 LEU A CA 1
ATOM 681 C C . LEU A 1 91 ? -29.006 0.258 9.036 1.00 56.88 91 LEU A C 1
ATOM 683 O O . LEU A 1 91 ? -27.833 0.605 9.198 1.00 56.88 91 LEU A O 1
ATOM 687 N N . GLU A 1 92 ? -29.848 0.930 8.250 1.00 61.12 92 GLU A N 1
ATOM 688 C CA . GLU A 1 92 ? -29.603 2.280 7.739 1.00 61.12 92 GLU A CA 1
ATOM 689 C C . GLU A 1 92 ? -29.585 3.270 8.914 1.00 61.12 92 GLU A C 1
ATOM 691 O O . GLU A 1 92 ? -30.631 3.680 9.412 1.00 61.12 92 GLU A O 1
ATOM 696 N N . ASN A 1 93 ? -28.391 3.647 9.376 1.00 49.75 93 ASN A N 1
ATOM 697 C CA . ASN A 1 93 ? -28.233 4.722 10.352 1.00 49.75 93 ASN A CA 1
ATOM 698 C C . ASN A 1 93 ? -27.918 6.046 9.649 1.00 49.75 93 ASN A C 1
ATOM 700 O O . ASN A 1 93 ? -26.853 6.230 9.056 1.00 49.75 93 ASN A O 1
ATOM 704 N N . ASP A 1 94 ? -28.883 6.950 9.778 1.00 59.16 94 ASP A N 1
ATOM 705 C CA . ASP A 1 94 ? -28.838 8.380 9.502 1.00 59.16 94 ASP A CA 1
ATOM 706 C C . ASP A 1 94 ? -27.724 9.038 10.347 1.00 59.16 94 ASP A C 1
ATOM 708 O O . ASP A 1 94 ? -27.746 9.005 11.581 1.00 59.16 94 ASP A O 1
ATOM 712 N N . LEU A 1 95 ? -26.681 9.551 9.686 1.00 53.44 95 LEU A N 1
ATOM 713 C CA . LEU A 1 95 ? -25.471 10.077 10.327 1.00 53.44 95 LEU A CA 1
ATOM 714 C C . LEU A 1 95 ? -25.671 11.541 10.739 1.00 53.44 95 LEU A C 1
ATOM 716 O O . LEU A 1 95 ? -25.527 12.457 9.932 1.00 53.44 95 LEU A O 1
ATOM 720 N N . THR A 1 96 ? -25.944 11.768 12.023 1.00 51.66 96 THR A N 1
ATOM 721 C CA . THR A 1 96 ? -25.930 13.100 12.645 1.00 51.66 96 THR A CA 1
ATOM 722 C C . THR A 1 96 ? -24.500 13.625 12.863 1.00 51.66 96 THR A C 1
ATOM 724 O O . THR A 1 96 ? -23.624 12.884 13.305 1.00 51.66 96 THR A O 1
ATOM 727 N N . GLU A 1 97 ? -24.291 14.926 12.629 1.00 60.34 97 GLU A N 1
ATOM 728 C CA . GLU A 1 97 ? -23.025 15.700 12.649 1.00 60.34 97 GLU A CA 1
ATOM 729 C C . GLU A 1 97 ? -22.214 15.740 13.975 1.00 60.34 97 GLU A C 1
ATOM 731 O O . GLU A 1 97 ? -21.223 16.465 14.068 1.00 60.34 97 GLU A O 1
ATOM 736 N N . GLU A 1 98 ? -22.545 14.956 15.006 1.00 55.50 98 GLU A N 1
ATOM 737 C CA . GLU A 1 98 ? -21.879 15.032 16.325 1.00 55.50 98 GLU A CA 1
ATOM 738 C C . GLU A 1 98 ? -20.700 14.047 16.542 1.00 55.50 98 GLU A C 1
ATOM 740 O O . GLU A 1 98 ? -20.224 13.876 17.663 1.00 55.50 98 GLU A O 1
ATOM 745 N N . GLU A 1 99 ? -20.141 13.429 15.494 1.00 55.88 99 GLU A N 1
ATOM 746 C CA . GLU A 1 99 ? -19.083 12.398 15.620 1.00 55.88 99 GLU A CA 1
ATOM 747 C C . GLU A 1 99 ? -17.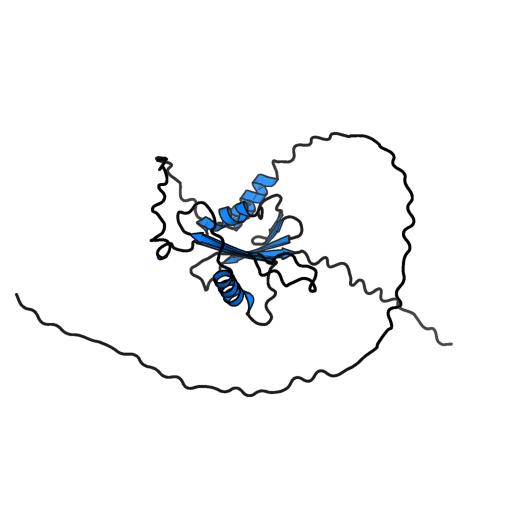621 12.925 15.555 1.00 55.88 99 GLU A C 1
ATOM 749 O O . GLU A 1 99 ? -16.704 12.221 15.132 1.00 55.88 99 GLU A O 1
ATOM 754 N N . SER A 1 100 ? -17.345 14.168 15.968 1.00 54.97 100 SER A N 1
ATOM 755 C CA . SER A 1 100 ? -16.010 14.787 15.786 1.00 54.97 100 SER A CA 1
ATOM 756 C C . SER A 1 100 ? -14.996 14.584 16.929 1.00 54.97 100 SER A C 1
ATOM 758 O O . SER A 1 100 ? -13.863 15.057 16.817 1.00 54.97 100 SER A O 1
ATOM 760 N N . LYS A 1 101 ? -15.335 13.876 18.021 1.00 55.16 101 LYS A N 1
ATOM 761 C CA . LYS A 1 101 ? -14.476 13.817 19.232 1.00 55.16 101 LYS A CA 1
ATOM 762 C C . LYS A 1 101 ? -13.805 12.485 19.587 1.00 55.16 101 LYS A C 1
ATOM 764 O O . LYS A 1 101 ? -12.956 12.505 20.473 1.00 55.16 101 LYS A O 1
ATOM 769 N N . ASP A 1 102 ? -14.072 11.373 18.900 1.00 58.59 102 ASP A N 1
ATOM 770 C CA . ASP A 1 102 ? -13.504 10.054 19.275 1.00 58.59 102 ASP A CA 1
ATOM 771 C C . ASP A 1 102 ? -12.613 9.400 18.193 1.00 58.59 102 ASP A C 1
ATOM 773 O O . ASP A 1 102 ? -12.320 8.206 18.237 1.00 58.59 102 ASP A O 1
ATOM 777 N N . ILE A 1 103 ? -12.101 10.181 17.233 1.00 58.09 103 ILE A N 1
ATOM 778 C CA . ILE A 1 103 ? -11.202 9.674 16.171 1.00 58.09 103 ILE A CA 1
ATOM 779 C C . ILE A 1 103 ? -9.874 9.145 16.755 1.00 58.09 103 ILE A C 1
ATOM 781 O O . ILE A 1 103 ? -9.255 8.251 16.186 1.00 58.09 103 ILE A O 1
ATOM 785 N N . SER A 1 104 ? -9.457 9.630 17.929 1.00 59.19 104 SER A N 1
ATOM 786 C CA . SER A 1 104 ? -8.209 9.225 18.593 1.00 59.19 104 SER A CA 1
ATOM 787 C C . SER A 1 104 ? -8.202 7.785 19.123 1.00 59.19 104 SER A C 1
ATOM 789 O O . SER A 1 104 ? -7.137 7.294 19.493 1.00 59.19 104 SER A O 1
ATOM 791 N N . LYS A 1 105 ? -9.350 7.091 19.150 1.00 74.00 105 LYS A N 1
ATOM 792 C CA . LYS A 1 105 ? -9.438 5.669 19.537 1.00 74.00 105 LYS A CA 1
ATOM 793 C C . LYS A 1 105 ? -9.534 4.711 18.354 1.00 74.00 105 LYS A C 1
ATOM 795 O O . LYS A 1 105 ? -9.551 3.498 18.560 1.00 74.00 105 LYS A O 1
ATOM 800 N N . LEU A 1 106 ? -9.622 5.220 17.127 1.00 84.56 106 LEU A N 1
ATOM 801 C CA . LEU A 1 106 ? -9.779 4.363 15.963 1.00 84.56 106 LEU A CA 1
ATOM 802 C C . LEU A 1 106 ? -8.450 3.691 15.606 1.00 84.56 106 LEU A C 1
ATOM 804 O O . LEU A 1 106 ? -7.423 4.341 15.426 1.00 84.56 106 LEU A O 1
ATOM 808 N N . THR A 1 107 ? -8.477 2.368 15.483 1.00 90.62 107 THR A N 1
ATOM 809 C CA . THR A 1 107 ? -7.316 1.586 15.051 1.00 90.62 107 THR A CA 1
ATOM 810 C C . THR A 1 107 ? -7.093 1.767 13.550 1.00 90.62 107 THR A C 1
ATOM 812 O O . THR A 1 107 ? -8.017 1.569 12.761 1.00 90.62 107 THR A O 1
ATOM 815 N N . VAL A 1 108 ? -5.868 2.117 13.151 1.00 93.75 108 VAL A N 1
ATOM 816 C CA . VAL A 1 108 ? -5.474 2.253 11.739 1.00 93.75 108 VAL A CA 1
ATOM 817 C C . VAL A 1 108 ? -5.348 0.870 11.101 1.00 93.75 108 VAL A C 1
ATOM 819 O O . VAL A 1 108 ? -4.464 0.092 11.476 1.00 93.75 108 VAL A O 1
ATOM 822 N N . SER A 1 109 ? -6.201 0.583 10.119 1.00 94.88 109 SER A N 1
ATOM 823 C CA . SER A 1 109 ? -6.175 -0.668 9.357 1.00 94.88 109 SER A CA 1
ATOM 824 C C . SER A 1 109 ? -5.275 -0.580 8.131 1.00 94.88 109 SER A C 1
ATOM 826 O O . SER A 1 109 ? -4.589 -1.550 7.828 1.00 94.88 109 SER A O 1
ATOM 828 N N . ALA A 1 110 ? -5.188 0.581 7.473 1.00 96.75 110 ALA A N 1
ATOM 829 C CA . ALA A 1 110 ? -4.291 0.764 6.334 1.00 96.75 110 ALA A CA 1
ATOM 830 C C . ALA A 1 110 ? -3.692 2.171 6.237 1.00 96.75 110 ALA A C 1
ATOM 832 O O . ALA A 1 110 ? -4.273 3.149 6.706 1.00 96.75 110 ALA A O 1
ATOM 833 N N . GLN A 1 111 ? -2.532 2.261 5.596 1.00 96.88 111 GLN A N 1
ATOM 834 C CA . GLN A 1 111 ? -1.825 3.489 5.249 1.00 96.88 111 GLN A CA 1
ATOM 835 C C . GLN A 1 111 ? -1.352 3.402 3.799 1.00 96.88 111 GLN A C 1
ATOM 837 O O . GLN A 1 111 ? -0.912 2.343 3.353 1.00 96.88 111 GLN A O 1
ATOM 842 N N . TYR A 1 112 ? -1.426 4.521 3.090 1.00 96.94 112 TYR A N 1
ATOM 843 C CA . TYR A 1 112 ? -1.095 4.653 1.677 1.00 96.94 112 TYR A CA 1
ATOM 844 C C . TYR A 1 112 ? -0.197 5.869 1.477 1.00 96.94 112 TYR A C 1
ATOM 846 O O . TYR A 1 112 ? -0.463 6.922 2.057 1.00 96.94 112 TYR A O 1
ATOM 854 N N . ILE A 1 113 ? 0.832 5.720 0.648 1.00 95.75 113 ILE A N 1
ATOM 855 C CA . ILE A 1 113 ? 1.696 6.800 0.174 1.00 95.75 113 ILE A CA 1
ATOM 856 C C . ILE A 1 113 ? 1.790 6.681 -1.346 1.00 95.75 113 ILE A C 1
ATOM 858 O O . ILE A 1 113 ? 2.155 5.617 -1.856 1.00 95.75 113 ILE A O 1
ATOM 862 N N . GLN A 1 114 ? 1.529 7.772 -2.057 1.00 94.62 114 GLN A N 1
ATOM 863 C CA . GLN A 1 114 ? 1.771 7.884 -3.490 1.00 94.62 114 GLN A CA 1
ATOM 864 C C . GLN A 1 114 ? 2.739 9.019 -3.768 1.00 94.62 114 GLN A C 1
ATOM 866 O O . GLN A 1 114 ? 2.539 10.165 -3.368 1.00 94.62 114 GLN A O 1
ATOM 871 N N . LYS A 1 115 ? 3.808 8.684 -4.481 1.00 90.12 115 LYS A N 1
ATOM 872 C CA . LYS A 1 115 ? 4.717 9.669 -5.039 1.00 90.12 115 LYS A CA 1
ATOM 873 C C . LYS A 1 115 ? 4.031 10.304 -6.241 1.00 90.12 115 LYS A C 1
ATOM 875 O O . LYS A 1 115 ? 3.796 9.627 -7.243 1.00 90.12 115 LYS A O 1
ATOM 880 N N . ASP A 1 116 ? 3.731 11.592 -6.148 1.00 79.00 116 ASP A N 1
ATOM 881 C CA . ASP A 1 116 ? 3.193 12.321 -7.288 1.00 79.00 116 ASP A CA 1
ATOM 882 C C . ASP A 1 116 ? 4.229 12.334 -8.420 1.00 79.00 116 ASP A C 1
ATOM 884 O O . ASP A 1 116 ? 5.433 12.508 -8.205 1.00 79.00 116 ASP A O 1
ATOM 888 N N . GLY A 1 117 ? 3.751 12.045 -9.633 1.00 56.91 117 GLY A N 1
ATOM 889 C CA . GLY A 1 117 ? 4.539 11.750 -10.830 1.00 56.91 117 GLY A CA 1
ATOM 890 C C . GLY A 1 117 ? 5.254 12.955 -11.441 1.00 56.91 117 GLY A C 1
ATOM 891 O O . GLY A 1 117 ? 5.251 13.107 -12.660 1.00 56.91 117 GLY A O 1
ATOM 892 N N . GLY A 1 118 ? 5.881 13.800 -10.625 1.00 49.88 118 GLY A N 1
ATOM 893 C CA . GLY A 1 118 ? 6.818 14.814 -11.088 1.00 49.88 118 GLY A CA 1
ATOM 894 C C . GLY A 1 118 ? 8.060 14.145 -11.674 1.00 49.88 118 GLY A C 1
ATOM 895 O O . GLY A 1 118 ? 9.070 13.977 -10.997 1.00 49.88 118 GLY A O 1
ATOM 896 N N . THR A 1 119 ? 7.998 13.754 -12.945 1.00 43.97 119 THR A N 1
ATOM 897 C CA . THR A 1 119 ? 9.167 13.321 -13.729 1.00 43.97 119 THR A CA 1
ATOM 898 C C . THR A 1 119 ? 10.124 14.478 -14.021 1.00 43.97 119 THR A C 1
ATOM 900 O O . THR A 1 119 ? 11.215 14.255 -14.541 1.00 43.97 119 THR A O 1
ATOM 903 N N . ASN A 1 120 ? 9.733 15.712 -13.691 1.00 43.41 120 ASN A N 1
ATOM 904 C CA . ASN A 1 120 ? 10.505 16.917 -13.931 1.00 43.41 120 ASN A CA 1
ATOM 905 C C . ASN A 1 120 ? 10.976 17.504 -12.595 1.00 43.41 120 ASN A C 1
ATOM 907 O O . ASN A 1 120 ? 10.202 18.088 -11.845 1.00 43.41 120 ASN A O 1
ATOM 911 N N . TYR A 1 121 ? 12.263 17.329 -12.297 1.00 47.59 121 TYR A N 1
ATOM 912 C CA . TYR A 1 121 ? 12.915 17.759 -11.053 1.00 47.59 121 TYR A CA 1
ATOM 913 C C . TYR A 1 121 ? 12.971 19.292 -10.855 1.00 47.59 121 TYR A C 1
ATOM 915 O O . TYR A 1 121 ? 13.508 19.747 -9.844 1.00 47.59 121 TYR A O 1
ATOM 923 N N . GLU A 1 122 ? 12.459 20.084 -11.804 1.00 51.81 122 GLU A N 1
ATOM 924 C CA . GLU A 1 122 ? 12.613 21.546 -11.843 1.00 51.81 122 GLU A CA 1
ATOM 925 C C . GLU A 1 122 ? 11.375 22.341 -11.405 1.00 51.81 122 GLU A C 1
ATOM 927 O O . GLU A 1 122 ? 11.524 23.498 -11.013 1.00 51.81 122 GLU A O 1
ATOM 932 N N . GLU A 1 123 ? 10.180 21.747 -11.394 1.00 49.69 123 GLU A N 1
ATOM 933 C CA . GLU A 1 123 ? 8.978 22.400 -10.861 1.00 49.69 123 GLU A CA 1
ATOM 934 C C . GLU A 1 123 ? 8.706 21.874 -9.450 1.00 49.69 123 GLU A C 1
ATOM 936 O O . GLU A 1 123 ? 8.845 20.682 -9.187 1.00 49.69 123 GLU A O 1
ATOM 941 N N . GLU A 1 124 ? 8.437 22.800 -8.527 1.00 53.81 124 GLU A N 1
ATOM 942 C CA . GLU A 1 124 ? 8.270 22.615 -7.080 1.00 53.81 124 GLU A CA 1
ATOM 943 C C . GLU A 1 124 ? 7.929 21.179 -6.670 1.00 53.81 124 GLU A C 1
ATOM 945 O O . GLU A 1 124 ? 6.850 20.685 -6.977 1.00 53.81 124 GLU A O 1
ATOM 950 N N . ARG A 1 125 ? 8.868 20.524 -5.967 1.00 58.56 125 ARG A N 1
ATOM 951 C CA . ARG A 1 125 ? 8.746 19.155 -5.443 1.00 58.56 125 ARG A CA 1
ATOM 952 C C . ARG A 1 125 ? 7.356 18.940 -4.841 1.00 58.56 125 ARG A C 1
ATOM 954 O O . ARG A 1 125 ? 7.134 19.298 -3.683 1.00 58.56 125 ARG A O 1
ATOM 961 N N . GLN A 1 126 ? 6.442 18.359 -5.615 1.00 68.75 126 GLN A N 1
ATOM 962 C CA . GLN A 1 126 ? 5.139 17.975 -5.099 1.00 68.75 126 GLN A CA 1
ATOM 963 C C . GLN A 1 126 ? 5.388 16.924 -4.024 1.00 68.75 126 GLN A C 1
ATOM 965 O O . GLN A 1 126 ? 6.069 15.917 -4.244 1.00 68.75 126 GLN A O 1
ATOM 970 N N . TRP A 1 127 ? 4.948 17.248 -2.811 1.00 79.69 127 TRP A N 1
ATOM 971 C CA . TRP A 1 127 ? 5.021 16.323 -1.694 1.00 79.69 127 TRP A CA 1
ATOM 972 C C . TRP A 1 127 ? 4.140 15.110 -2.004 1.00 79.69 127 TRP A C 1
ATOM 974 O O . TRP A 1 127 ? 3.087 15.296 -2.605 1.00 79.69 127 TRP A O 1
ATOM 984 N N . PRO A 1 128 ? 4.539 13.892 -1.594 1.00 89.19 128 PRO A N 1
ATOM 985 C CA . PRO A 1 128 ? 3.690 12.716 -1.730 1.00 89.19 128 PRO A CA 1
ATOM 986 C C . PRO A 1 128 ? 2.300 12.945 -1.130 1.00 89.19 128 PRO A C 1
ATOM 988 O O . PRO A 1 128 ? 2.167 13.643 -0.121 1.00 89.19 128 PRO A O 1
ATOM 991 N N . SER A 1 129 ? 1.289 12.306 -1.709 1.00 92.19 129 SER A N 1
ATOM 992 C CA . SER A 1 129 ? -0.048 12.230 -1.125 1.00 92.19 129 SER A CA 1
ATOM 993 C C . SER A 1 129 ? -0.145 11.014 -0.197 1.00 92.19 129 SER A C 1
ATOM 995 O O . SER A 1 129 ? 0.403 9.945 -0.488 1.00 92.19 129 SER A O 1
ATOM 997 N N . CYS A 1 130 ? -0.819 11.170 0.948 1.00 95.56 130 CYS A N 1
ATOM 998 C CA . CYS A 1 130 ? -0.990 10.093 1.923 1.00 95.56 130 CYS A CA 1
ATOM 999 C C . CYS A 1 130 ? -2.438 9.966 2.397 1.00 95.56 130 CYS A C 1
ATOM 1001 O O . CYS A 1 130 ? -3.051 10.947 2.820 1.00 95.56 130 CYS A O 1
ATOM 1003 N N . LYS A 1 131 ? -2.930 8.726 2.472 1.00 96.81 131 LYS A N 1
ATOM 1004 C CA . LYS A 1 131 ? -4.232 8.390 3.069 1.00 96.81 131 LYS A CA 1
ATOM 1005 C C . LYS A 1 131 ? -4.103 7.331 4.160 1.00 96.81 131 LYS A C 1
ATOM 1007 O O . LYS A 1 131 ? -3.185 6.510 4.151 1.00 96.81 131 LYS A O 1
ATOM 1012 N N . GLN A 1 132 ? -5.063 7.320 5.080 1.00 96.56 132 GLN A N 1
ATOM 1013 C CA . GLN A 1 132 ? -5.237 6.269 6.087 1.00 96.56 132 GLN A CA 1
ATOM 1014 C C . GLN A 1 132 ? -6.667 5.752 6.149 1.00 96.56 132 GLN A C 1
ATOM 1016 O O . GLN A 1 132 ? -7.623 6.516 6.039 1.00 96.56 132 GLN A O 1
ATOM 1021 N N . TRP A 1 133 ? -6.803 4.459 6.419 1.00 96.31 133 TRP A N 1
ATOM 1022 C CA . TRP A 1 133 ? -8.068 3.799 6.701 1.00 96.31 133 TRP A CA 1
ATOM 1023 C C . TRP A 1 133 ? -8.077 3.387 8.164 1.00 96.31 133 TRP A C 1
ATOM 1025 O O . TRP A 1 133 ? -7.078 2.926 8.720 1.00 96.31 133 TRP A O 1
ATOM 1035 N N . PHE A 1 134 ? -9.238 3.556 8.775 1.00 93.81 134 PHE A N 1
ATOM 1036 C CA . PHE A 1 134 ? -9.504 3.142 10.139 1.00 93.81 134 PHE A CA 1
ATOM 1037 C C . PHE A 1 134 ? -10.449 1.946 10.124 1.00 93.81 134 PHE A C 1
ATOM 1039 O O . PHE A 1 134 ? -11.334 1.862 9.263 1.00 93.81 134 PHE A O 1
ATOM 1046 N N . LYS A 1 135 ? -10.305 1.047 11.104 1.00 90.06 135 LYS A N 1
ATOM 1047 C CA . LYS A 1 135 ? -11.247 -0.061 11.295 1.00 90.06 135 LYS A CA 1
ATOM 1048 C C . LYS A 1 135 ? -12.677 0.482 11.370 1.00 90.06 135 LYS A C 1
ATOM 1050 O O . LYS A 1 135 ? -12.926 1.516 11.989 1.00 90.06 135 LYS A O 1
ATOM 1055 N N . ASN A 1 136 ? -13.602 -0.218 10.716 1.00 86.00 136 ASN A N 1
ATOM 1056 C CA . ASN A 1 136 ? -15.028 0.122 10.622 1.00 86.00 136 ASN A CA 1
ATOM 1057 C C . ASN A 1 136 ? -15.372 1.381 9.803 1.00 86.00 136 ASN A C 1
ATOM 1059 O O . ASN A 1 136 ? -16.533 1.791 9.788 1.00 86.00 136 ASN A O 1
ATOM 1063 N N . LYS A 1 137 ? -14.419 2.006 9.097 1.00 87.94 137 LYS A N 1
ATOM 1064 C CA . LYS A 1 137 ? -14.720 3.115 8.176 1.00 87.94 137 LYS A CA 1
ATOM 1065 C C . LYS A 1 137 ? -14.674 2.651 6.716 1.00 87.94 137 LYS A C 1
ATOM 1067 O O . LYS A 1 137 ? -13.846 1.838 6.298 1.00 87.94 137 LYS A O 1
ATOM 1072 N N . LYS A 1 138 ? -15.626 3.153 5.920 1.00 86.50 138 LYS A N 1
ATOM 1073 C CA . LYS A 1 138 ? -15.802 2.731 4.524 1.00 86.50 138 LYS A CA 1
ATOM 1074 C C . LYS A 1 138 ? -14.791 3.364 3.565 1.00 86.50 138 LYS A C 1
ATOM 1076 O O . LYS A 1 138 ? -14.493 2.731 2.564 1.00 86.50 138 LYS A O 1
ATOM 1081 N N . SER A 1 139 ? -14.225 4.519 3.881 1.00 89.62 139 SER A N 1
ATOM 1082 C CA . SER A 1 139 ? -13.317 5.249 2.994 1.00 89.62 139 SER A CA 1
ATOM 1083 C C . SER A 1 139 ? -12.030 5.649 3.705 1.00 89.62 139 SER A C 1
ATOM 1085 O O . SER A 1 139 ? -11.994 5.758 4.936 1.00 89.62 139 SER A O 1
ATOM 1087 N N . GLY A 1 140 ? -10.986 5.886 2.913 1.00 92.88 140 GLY A N 1
ATOM 1088 C CA . GLY A 1 140 ? -9.752 6.487 3.395 1.00 92.88 140 GLY A CA 1
ATOM 1089 C C . GLY A 1 140 ? -9.961 7.950 3.778 1.00 92.88 140 GLY A C 1
ATOM 1090 O O . GLY A 1 140 ? -10.813 8.645 3.221 1.00 92.88 140 GLY A O 1
ATOM 1091 N N . LYS A 1 141 ? -9.172 8.418 4.738 1.00 95.06 141 LYS A N 1
ATOM 1092 C CA . LYS A 1 141 ? -9.062 9.820 5.131 1.00 95.06 141 LYS A CA 1
ATOM 1093 C C . LYS A 1 141 ? -7.712 10.352 4.662 1.00 95.06 141 LYS A C 1
ATOM 1095 O O . LYS A 1 141 ? -6.683 9.746 4.964 1.00 95.06 141 LYS A O 1
ATOM 1100 N N . GLU A 1 142 ? -7.727 11.489 3.974 1.00 95.50 142 GLU A N 1
ATOM 1101 C CA . GLU A 1 142 ? -6.511 12.241 3.650 1.00 95.50 142 GLU A CA 1
ATOM 1102 C C . GLU A 1 142 ? -5.780 12.653 4.931 1.00 95.50 142 GLU A C 1
ATOM 1104 O O . GLU A 1 142 ? -6.397 13.124 5.897 1.00 95.50 142 GLU A O 1
ATOM 1109 N N . MET A 1 143 ? -4.468 12.439 4.951 1.00 94.56 143 MET A N 1
ATOM 1110 C CA . MET A 1 143 ? -3.609 12.891 6.042 1.00 94.56 143 MET A CA 1
ATOM 1111 C C . MET A 1 143 ? -3.292 14.380 5.898 1.00 94.56 143 MET A C 1
ATOM 1113 O O . MET A 1 143 ? -3.286 14.925 4.793 1.00 94.56 143 MET A O 1
ATOM 1117 N N . SER A 1 144 ? -2.980 15.044 7.012 1.00 94.00 144 SER A N 1
ATOM 1118 C CA . SER A 1 144 ? -2.377 16.377 6.931 1.00 94.00 144 SER A CA 1
ATOM 1119 C C . SER A 1 144 ? -0.978 16.310 6.300 1.00 94.00 144 SER A C 1
ATOM 1121 O O . SER A 1 144 ? -0.334 15.257 6.271 1.00 94.00 144 SER A O 1
ATOM 1123 N N . SER A 1 145 ? -0.479 17.451 5.820 1.00 90.00 145 SER A N 1
ATOM 1124 C CA . SER A 1 145 ? 0.875 17.551 5.256 1.00 90.00 145 SER A CA 1
ATOM 1125 C C . SER A 1 145 ? 1.942 17.109 6.267 1.00 90.00 145 SER A C 1
ATOM 1127 O O . SER A 1 145 ? 2.875 16.377 5.930 1.00 90.00 145 SER A O 1
ATOM 1129 N N . GLU A 1 146 ? 1.777 17.484 7.538 1.00 92.19 146 GLU A N 1
ATOM 1130 C CA . GLU A 1 146 ? 2.683 17.110 8.621 1.00 92.19 146 GLU A CA 1
ATOM 1131 C C . GLU A 1 146 ? 2.642 15.606 8.921 1.00 92.19 146 GLU A C 1
ATOM 1133 O O . GLU A 1 146 ? 3.701 14.988 9.057 1.00 92.19 146 GLU A O 1
ATOM 1138 N N . GLU A 1 147 ? 1.448 15.009 8.993 1.00 94.50 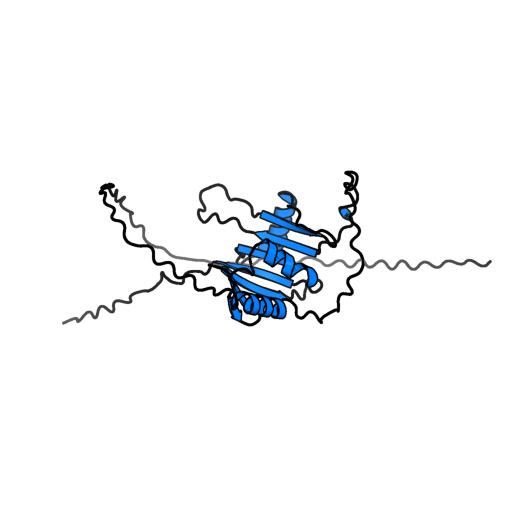147 GLU A N 1
ATOM 1139 C CA . GLU A 1 147 ? 1.263 13.565 9.204 1.00 94.50 147 GLU A CA 1
ATOM 1140 C C . GLU A 1 147 ? 1.861 12.758 8.045 1.00 94.50 147 GLU A C 1
ATOM 1142 O O . GLU A 1 147 ? 2.623 11.814 8.267 1.00 94.50 147 GLU A O 1
ATOM 1147 N N . CYS A 1 148 ? 1.585 13.171 6.805 1.00 93.75 148 CYS A N 1
ATOM 1148 C CA . CYS A 1 148 ? 2.119 12.525 5.610 1.00 93.75 148 CYS A CA 1
ATOM 1149 C C . CYS A 1 148 ? 3.649 12.610 5.567 1.00 93.75 148 CYS A C 1
ATOM 1151 O O . CYS A 1 148 ? 4.328 11.604 5.365 1.00 93.75 148 CYS A O 1
ATOM 1153 N N . LYS A 1 149 ? 4.223 13.783 5.862 1.00 90.94 149 LYS A N 1
ATOM 1154 C CA . LYS A 1 149 ? 5.678 13.962 5.940 1.00 90.94 149 LYS A CA 1
ATOM 1155 C C . LYS A 1 149 ? 6.316 13.074 7.007 1.00 90.94 149 LYS A C 1
ATOM 1157 O O . LYS A 1 149 ? 7.395 12.530 6.776 1.00 90.94 149 LYS A O 1
ATOM 1162 N N . GLN A 1 150 ? 5.679 12.916 8.167 1.00 92.81 150 GLN A N 1
ATOM 1163 C CA . GLN A 1 150 ? 6.160 12.001 9.205 1.00 92.81 150 GLN A CA 1
ATOM 1164 C C . GLN A 1 150 ? 6.140 10.548 8.727 1.00 92.81 150 GLN A C 1
ATOM 1166 O O . GLN A 1 150 ? 7.141 9.851 8.893 1.00 92.81 150 GLN A O 1
ATOM 1171 N N . LEU A 1 151 ? 5.050 10.117 8.088 1.00 93.06 151 LEU A N 1
ATOM 1172 C CA . LEU A 1 151 ? 4.923 8.767 7.547 1.00 93.06 151 LEU A CA 1
ATOM 1173 C C . LEU A 1 151 ? 5.970 8.492 6.457 1.00 93.06 151 LEU A C 1
ATOM 1175 O O . LEU A 1 151 ? 6.681 7.490 6.530 1.00 93.06 151 LEU A O 1
ATOM 1179 N N . VAL A 1 152 ? 6.120 9.401 5.490 1.00 91.69 152 VAL A N 1
ATOM 1180 C CA . VAL A 1 152 ? 7.142 9.314 4.436 1.00 91.69 152 VAL A CA 1
ATOM 1181 C C . VAL A 1 152 ? 8.529 9.222 5.059 1.00 91.69 152 VAL A C 1
ATOM 1183 O O . VAL A 1 152 ? 9.287 8.317 4.730 1.00 91.69 152 VAL A O 1
ATOM 1186 N N . ASN A 1 153 ? 8.856 10.084 6.022 1.00 89.81 153 ASN A N 1
ATOM 1187 C CA . ASN A 1 153 ? 10.158 10.027 6.680 1.00 89.81 153 ASN A CA 1
ATOM 1188 C C . ASN A 1 153 ? 10.377 8.698 7.417 1.00 89.81 153 ASN A C 1
ATOM 1190 O O . ASN A 1 153 ? 11.475 8.152 7.387 1.00 89.81 153 ASN A O 1
ATOM 1194 N N . GLN A 1 154 ? 9.342 8.159 8.059 1.00 89.94 154 GLN A N 1
ATOM 1195 C CA . GLN A 1 154 ? 9.430 6.890 8.773 1.00 89.94 154 GLN A CA 1
ATOM 1196 C C . GLN A 1 154 ? 9.643 5.701 7.826 1.00 89.94 154 GLN A C 1
ATOM 1198 O O . GLN A 1 154 ? 10.335 4.750 8.191 1.00 89.94 154 GLN A O 1
ATOM 1203 N N . LYS A 1 155 ? 9.022 5.721 6.642 1.00 88.69 155 LYS A N 1
ATOM 1204 C CA . LYS A 1 155 ? 9.009 4.575 5.719 1.00 88.69 155 LYS A CA 1
ATOM 1205 C C . LYS A 1 155 ? 10.063 4.656 4.622 1.00 88.69 155 LYS A C 1
ATOM 1207 O O . LYS A 1 155 ? 10.519 3.615 4.166 1.00 88.69 155 LYS A O 1
ATOM 1212 N N . TRP A 1 156 ? 10.438 5.857 4.194 1.00 87.31 156 TRP A N 1
ATOM 1213 C CA . TRP A 1 156 ? 11.238 6.091 2.990 1.00 87.31 156 TRP A CA 1
ATOM 1214 C C . TRP A 1 156 ? 12.583 6.790 3.237 1.00 87.31 156 TRP A C 1
ATOM 1216 O O . TRP A 1 156 ? 13.409 6.795 2.327 1.00 87.31 156 TRP A O 1
ATOM 1226 N N . ASN A 1 157 ? 12.857 7.346 4.427 1.00 77.25 157 ASN A N 1
ATOM 1227 C CA . ASN A 1 157 ? 14.175 7.943 4.730 1.00 77.25 157 ASN A CA 1
ATOM 1228 C C . ASN A 1 157 ? 15.184 6.925 5.283 1.00 77.25 157 ASN A C 1
ATOM 1230 O O . ASN A 1 157 ? 15.998 7.258 6.144 1.00 77.25 157 ASN A O 1
ATOM 1234 N N . GLN A 1 158 ? 15.130 5.680 4.816 1.00 71.44 158 GLN A N 1
ATOM 1235 C CA . GLN A 1 158 ? 16.207 4.728 5.068 1.00 71.44 158 GLN A CA 1
ATOM 1236 C C . GLN A 1 158 ? 17.226 4.855 3.934 1.00 71.44 158 GLN A C 1
ATOM 1238 O O . GLN A 1 158 ? 16.876 4.715 2.761 1.00 71.44 158 GLN A O 1
ATOM 1243 N N . ASP A 1 159 ? 18.473 5.179 4.283 1.00 65.88 159 ASP A N 1
ATOM 1244 C CA . ASP A 1 159 ? 19.536 5.434 3.311 1.00 65.88 159 ASP A CA 1
ATOM 1245 C C . ASP A 1 159 ? 19.698 4.262 2.330 1.00 65.88 159 ASP A C 1
ATOM 1247 O O . ASP A 1 159 ? 19.813 3.102 2.726 1.00 65.88 159 ASP A O 1
ATOM 1251 N N . GLY A 1 160 ? 19.723 4.577 1.031 1.00 65.81 160 GLY A N 1
ATOM 1252 C CA . GLY A 1 160 ? 19.963 3.606 -0.042 1.00 65.81 160 GLY A CA 1
ATOM 1253 C C . GLY A 1 160 ? 18.749 2.783 -0.488 1.00 65.81 160 GLY A C 1
ATOM 1254 O O . GLY A 1 160 ? 18.894 1.969 -1.399 1.00 65.81 160 GLY A O 1
ATOM 1255 N N . VAL A 1 161 ? 17.561 2.992 0.090 1.00 74.81 161 VAL A N 1
ATOM 1256 C CA . VAL A 1 161 ? 16.335 2.293 -0.328 1.00 74.81 161 VAL A CA 1
ATOM 1257 C C . VAL A 1 161 ? 15.648 3.057 -1.462 1.00 74.81 161 VAL A C 1
ATOM 1259 O O . VAL A 1 161 ? 15.338 4.243 -1.337 1.00 74.81 161 VAL A O 1
ATOM 1262 N N . ILE A 1 162 ? 15.397 2.372 -2.582 1.00 79.12 162 ILE A N 1
ATOM 1263 C CA . ILE A 1 162 ? 14.592 2.916 -3.680 1.00 79.12 162 ILE A CA 1
ATOM 1264 C C . ILE A 1 162 ? 13.165 3.116 -3.165 1.00 79.12 162 ILE A C 1
ATOM 1266 O O . ILE A 1 162 ? 12.533 2.191 -2.662 1.00 79.12 162 ILE A O 1
ATOM 1270 N N . GLN A 1 163 ? 12.678 4.352 -3.260 1.00 89.31 163 GLN A N 1
ATOM 1271 C CA . GLN A 1 163 ? 11.331 4.708 -2.831 1.00 89.31 163 GLN A CA 1
ATOM 1272 C C . GLN A 1 163 ? 10.342 4.309 -3.928 1.00 89.31 163 GLN A C 1
ATOM 1274 O O . GLN A 1 163 ? 10.464 4.824 -5.048 1.00 89.31 163 GLN A O 1
ATOM 1279 N N . PRO A 1 164 ? 9.369 3.433 -3.635 1.00 92.50 164 PRO A N 1
ATOM 1280 C CA . PRO A 1 164 ? 8.415 3.005 -4.639 1.00 92.50 164 PRO A CA 1
ATOM 1281 C C . PRO A 1 164 ? 7.492 4.162 -5.035 1.00 92.50 164 PRO A C 1
ATOM 1283 O O . PRO A 1 164 ? 7.319 5.136 -4.298 1.00 92.50 164 PRO A O 1
ATOM 1286 N N . THR A 1 165 ? 6.865 4.054 -6.204 1.00 93.31 165 THR A N 1
ATOM 1287 C CA . THR A 1 165 ? 5.848 5.019 -6.645 1.00 93.31 165 THR A CA 1
ATOM 1288 C C . THR A 1 165 ? 4.627 4.970 -5.734 1.00 93.31 165 THR A C 1
ATOM 1290 O O . THR A 1 165 ? 4.075 6.011 -5.386 1.00 93.31 165 THR A O 1
ATOM 1293 N N . ILE A 1 166 ? 4.225 3.766 -5.330 1.00 95.75 166 ILE A N 1
ATOM 1294 C CA . ILE A 1 166 ? 3.129 3.538 -4.390 1.00 95.75 166 ILE A CA 1
ATOM 1295 C C . ILE A 1 166 ? 3.633 2.632 -3.276 1.00 95.75 166 ILE A C 1
ATOM 1297 O O . ILE A 1 166 ? 4.280 1.617 -3.538 1.00 95.75 166 ILE A O 1
ATOM 1301 N N . TRP A 1 167 ? 3.303 2.981 -2.038 1.00 96.38 167 TRP A N 1
ATOM 1302 C CA . TRP A 1 167 ? 3.530 2.153 -0.862 1.00 96.38 167 TRP A CA 1
ATOM 1303 C C . TRP A 1 167 ? 2.238 2.028 -0.062 1.00 96.38 167 TRP A C 1
ATOM 1305 O O . TRP A 1 167 ? 1.582 3.026 0.231 1.00 96.38 167 TRP A O 1
ATOM 1315 N N . ILE A 1 168 ? 1.881 0.803 0.311 1.00 96.56 168 ILE A N 1
ATOM 1316 C CA . ILE A 1 168 ? 0.679 0.492 1.083 1.00 96.56 168 ILE A CA 1
ATOM 1317 C C . ILE A 1 168 ? 1.076 -0.429 2.224 1.00 96.56 168 ILE A C 1
ATOM 1319 O O . ILE A 1 168 ? 1.756 -1.427 2.000 1.00 96.56 168 ILE A O 1
ATOM 1323 N N . SER A 1 169 ? 0.617 -0.130 3.434 1.00 96.00 169 SER A N 1
ATOM 1324 C CA . SER A 1 169 ? 0.656 -1.054 4.565 1.00 96.00 169 SER A CA 1
ATOM 1325 C C . SER A 1 169 ? -0.748 -1.251 5.085 1.00 96.00 169 SER A C 1
ATOM 1327 O O . SER A 1 169 ? -1.398 -0.279 5.455 1.00 96.00 169 SER A O 1
ATOM 1329 N N . SER A 1 170 ? -1.221 -2.491 5.111 1.00 95.88 170 SER A N 1
ATOM 1330 C CA . SER A 1 170 ? -2.605 -2.795 5.453 1.00 95.88 170 SER A CA 1
ATOM 1331 C C . SER A 1 170 ? -2.725 -4.092 6.237 1.00 95.88 170 SER A C 1
ATOM 1333 O O . SER A 1 170 ? -1.963 -5.034 6.028 1.00 95.88 170 SER A O 1
ATOM 1335 N N . ASP A 1 171 ? -3.730 -4.153 7.100 1.00 94.56 171 ASP A N 1
ATOM 1336 C CA . ASP A 1 171 ? -4.262 -5.404 7.628 1.00 94.56 171 ASP A CA 1
ATOM 1337 C C . ASP A 1 171 ? -4.777 -6.266 6.452 1.00 94.56 171 ASP A C 1
ATOM 1339 O O . ASP A 1 171 ? -5.170 -5.731 5.403 1.00 94.56 171 ASP A O 1
ATOM 1343 N N . LYS A 1 172 ? -4.749 -7.599 6.609 1.00 91.19 172 LYS A N 1
ATOM 1344 C CA . LYS A 1 172 ? -5.111 -8.549 5.539 1.00 91.19 172 LYS A CA 1
ATOM 1345 C C . LYS A 1 172 ? -6.545 -8.336 5.048 1.00 91.19 172 LYS A C 1
ATOM 1347 O O . LYS A 1 172 ? -6.773 -8.285 3.852 1.00 91.19 172 LYS A O 1
ATOM 1352 N N . ASP A 1 173 ? -7.491 -8.123 5.952 1.00 90.75 173 ASP A N 1
ATOM 1353 C CA . ASP A 1 173 ? -8.906 -7.878 5.635 1.00 90.75 173 ASP A CA 1
ATOM 1354 C C . ASP A 1 173 ? -9.154 -6.583 4.837 1.00 90.75 173 ASP A C 1
ATOM 1356 O O . ASP A 1 173 ? -10.121 -6.471 4.086 1.00 90.75 173 ASP A O 1
ATOM 1360 N N . THR A 1 174 ? -8.273 -5.594 4.978 1.00 93.44 174 THR A N 1
ATOM 1361 C CA . THR A 1 174 ? -8.470 -4.252 4.422 1.00 93.44 174 THR A CA 1
ATOM 1362 C C . THR A 1 174 ? -7.747 -4.066 3.087 1.00 93.44 174 THR A C 1
ATOM 1364 O O . THR A 1 174 ? -8.127 -3.203 2.291 1.00 93.44 174 THR A O 1
ATOM 1367 N N . VAL A 1 175 ? -6.726 -4.878 2.793 1.00 94.12 175 VAL A N 1
ATOM 1368 C CA . VAL A 1 175 ? -5.815 -4.588 1.678 1.00 94.12 175 VAL A CA 1
ATOM 1369 C C . VAL A 1 175 ? -6.492 -4.675 0.315 1.00 94.12 175 VAL A C 1
ATOM 1371 O O . VAL A 1 175 ? -6.262 -3.806 -0.520 1.00 94.12 175 VAL A O 1
ATOM 1374 N N . GLN A 1 176 ? -7.374 -5.657 0.101 1.00 92.94 176 GLN A N 1
ATOM 1375 C CA . GLN A 1 176 ? -8.115 -5.802 -1.156 1.00 92.94 176 GLN A CA 1
ATOM 1376 C C . GLN A 1 176 ? -8.873 -4.521 -1.494 1.00 92.94 176 GLN A C 1
ATOM 1378 O O . GLN A 1 176 ? -8.770 -4.002 -2.601 1.00 92.94 176 GLN A O 1
ATOM 1383 N N . LYS A 1 177 ? -9.590 -3.989 -0.508 1.00 93.31 177 LYS A N 1
ATOM 1384 C CA . LYS A 1 177 ? -10.394 -2.785 -0.663 1.00 93.31 177 LYS A CA 1
ATOM 1385 C C . LYS A 1 177 ? -9.544 -1.572 -1.029 1.00 93.31 177 LYS A C 1
ATOM 1387 O O . LYS A 1 177 ? -9.945 -0.792 -1.886 1.00 93.31 177 LYS A O 1
ATOM 1392 N N . VAL A 1 178 ? -8.378 -1.419 -0.397 1.00 95.62 178 VAL A N 1
ATOM 1393 C CA . VAL A 1 178 ? -7.450 -0.329 -0.729 1.00 95.62 178 VAL A CA 1
ATOM 1394 C C . VAL A 1 178 ? -6.920 -0.506 -2.151 1.00 95.62 178 VAL A C 1
ATOM 1396 O O . VAL A 1 178 ? -6.901 0.452 -2.912 1.00 95.62 178 VAL A O 1
ATOM 1399 N N . LEU A 1 179 ? -6.533 -1.719 -2.550 1.00 95.62 179 LEU A N 1
ATOM 1400 C CA . LEU A 1 179 ? -6.047 -1.966 -3.910 1.00 95.62 179 LEU A CA 1
ATOM 1401 C C . LEU A 1 179 ? -7.127 -1.705 -4.973 1.00 95.62 179 LEU A C 1
ATOM 1403 O O . LEU A 1 179 ? -6.816 -1.125 -6.012 1.00 95.62 179 LEU A O 1
ATOM 1407 N N . ASP A 1 180 ? -8.377 -2.084 -4.700 1.00 93.62 180 ASP A N 1
ATOM 1408 C CA . ASP A 1 180 ? -9.526 -1.805 -5.566 1.00 93.62 180 ASP A CA 1
ATOM 1409 C C . ASP A 1 180 ? -9.808 -0.293 -5.676 1.00 93.62 180 ASP A C 1
ATOM 1411 O O . ASP A 1 180 ? -10.011 0.199 -6.784 1.00 93.62 180 ASP A O 1
ATOM 1415 N N . GLU A 1 181 ? -9.763 0.465 -4.567 1.00 94.56 181 GLU A N 1
ATOM 1416 C CA . GLU A 1 181 ? -10.004 1.926 -4.555 1.00 94.56 181 GLU A CA 1
ATOM 1417 C C . GLU A 1 181 ? -9.046 2.686 -5.492 1.00 94.56 181 GLU A C 1
ATOM 1419 O O . GLU A 1 181 ? -9.434 3.685 -6.096 1.00 94.56 181 GLU A O 1
ATOM 1424 N N . TYR A 1 182 ? -7.813 2.196 -5.646 1.00 94.06 182 TYR A N 1
ATOM 1425 C CA . TYR A 1 182 ? -6.788 2.802 -6.503 1.00 94.06 182 TYR A CA 1
ATOM 1426 C C . TYR A 1 182 ? -6.614 2.106 -7.859 1.00 94.06 182 TYR A C 1
ATOM 1428 O O . TYR A 1 182 ? -5.644 2.386 -8.564 1.00 94.06 182 TYR A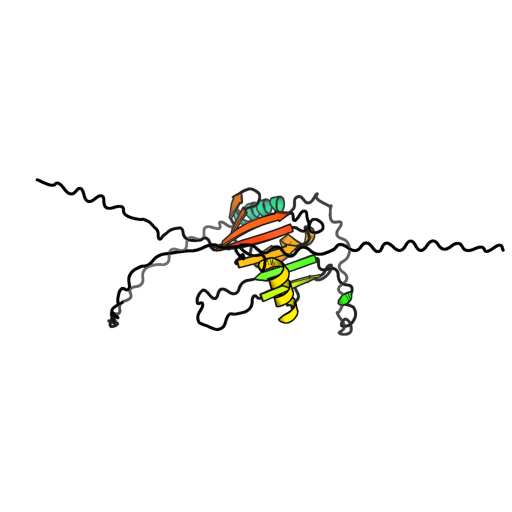 O 1
ATOM 1436 N N . GLY A 1 183 ? -7.509 1.181 -8.225 1.00 94.88 183 GLY A N 1
ATOM 1437 C CA . GLY A 1 183 ? -7.439 0.465 -9.503 1.00 94.88 183 GLY A CA 1
ATOM 1438 C C . GLY A 1 183 ? -6.188 -0.408 -9.656 1.00 94.88 183 GLY A C 1
ATOM 1439 O O . GLY A 1 183 ? -5.815 -0.764 -10.768 1.00 94.88 183 GLY A O 1
ATOM 1440 N N . LEU A 1 184 ? -5.527 -0.785 -8.556 1.00 95.38 184 LEU A N 1
ATOM 1441 C CA . LEU A 1 184 ? -4.281 -1.567 -8.574 1.00 95.38 184 LEU A CA 1
ATOM 1442 C C . LEU A 1 184 ? -4.502 -3.056 -8.867 1.00 95.38 184 LEU A C 1
ATOM 1444 O O . LEU A 1 184 ? -3.536 -3.810 -9.012 1.00 95.38 184 LEU A O 1
ATOM 1448 N N . LEU A 1 185 ? -5.767 -3.469 -8.951 1.00 93.44 185 LEU A N 1
ATOM 1449 C CA . LEU A 1 185 ? -6.205 -4.795 -9.385 1.00 93.44 185 LEU A CA 1
ATOM 1450 C C . LEU A 1 185 ? -6.863 -4.768 -10.770 1.00 93.44 185 LEU A C 1
ATOM 1452 O O . LEU A 1 185 ? -7.017 -5.824 -11.384 1.00 93.44 185 LEU A O 1
ATOM 1456 N N . GLU A 1 186 ? -7.230 -3.593 -11.281 1.00 91.62 186 GLU A N 1
ATOM 1457 C CA . GLU A 1 186 ? -7.927 -3.472 -12.558 1.00 91.62 186 GLU A CA 1
ATOM 1458 C C . GLU A 1 186 ? -6.958 -3.705 -13.722 1.00 91.62 186 GLU A C 1
ATOM 1460 O O . GLU A 1 186 ? -5.874 -3.124 -13.770 1.00 91.62 186 GLU A O 1
ATOM 1465 N N . ASN A 1 187 ? -7.342 -4.567 -14.670 1.00 90.12 187 ASN A N 1
ATOM 1466 C CA . ASN A 1 187 ? -6.524 -4.907 -15.844 1.00 90.12 187 ASN A CA 1
ATOM 1467 C C . ASN A 1 187 ? -5.119 -5.391 -15.461 1.00 90.12 187 ASN A C 1
ATOM 1469 O O . ASN A 1 187 ? -4.126 -5.124 -16.146 1.00 90.12 187 ASN A O 1
ATOM 1473 N N . SER A 1 188 ? -5.038 -6.071 -14.320 1.00 91.75 188 SER A N 1
ATOM 1474 C CA . SER A 1 188 ? -3.785 -6.567 -13.791 1.00 91.75 188 SER A CA 1
ATOM 1475 C C . SER A 1 188 ? -3.394 -7.897 -14.434 1.00 91.75 188 SER A C 1
ATOM 1477 O O . SER A 1 188 ? -4.202 -8.592 -15.047 1.00 91.75 188 SER A O 1
ATOM 1479 N N . SER A 1 189 ? -2.116 -8.255 -14.356 1.00 91.56 189 SER A N 1
ATOM 1480 C CA . SER A 1 189 ? -1.606 -9.537 -14.859 1.00 91.56 189 SER A CA 1
ATOM 1481 C C . SER A 1 189 ? -0.548 -10.098 -13.925 1.00 91.56 189 SER A C 1
ATOM 1483 O O . SER A 1 189 ? 0.407 -9.401 -13.574 1.00 91.56 189 SER A O 1
ATOM 1485 N N . LEU A 1 190 ? -0.708 -11.359 -13.524 1.00 91.88 190 LEU A N 1
ATOM 1486 C CA . LEU A 1 190 ? 0.226 -12.053 -12.640 1.00 91.88 190 LEU A CA 1
ATOM 1487 C C . LEU A 1 190 ? 1.550 -12.347 -13.348 1.00 91.88 190 LEU A C 1
ATOM 1489 O O . LEU A 1 190 ? 1.571 -12.869 -14.459 1.00 91.88 190 LEU A O 1
ATOM 1493 N N . ILE A 1 191 ? 2.655 -12.045 -12.667 1.00 91.31 191 ILE A N 1
ATOM 1494 C CA . ILE A 1 191 ? 4.021 -12.385 -13.111 1.00 91.31 191 ILE A CA 1
ATOM 1495 C C . ILE A 1 191 ? 4.690 -13.351 -12.117 1.00 91.31 191 ILE A C 1
ATOM 1497 O O . ILE A 1 191 ? 5.689 -13.994 -12.427 1.00 91.31 191 ILE A O 1
ATOM 1501 N N . GLY A 1 192 ? 4.117 -13.512 -10.924 1.00 87.81 192 GLY A N 1
ATOM 1502 C CA . GLY A 1 192 ? 4.500 -14.531 -9.954 1.00 87.81 192 GLY A CA 1
ATOM 1503 C C . GLY A 1 192 ? 3.586 -14.504 -8.732 1.00 87.81 192 GLY A C 1
ATOM 1504 O O . GLY A 1 192 ? 2.667 -13.695 -8.658 1.00 87.81 192 GLY A O 1
ATOM 1505 N N . ASN A 1 193 ? 3.875 -15.344 -7.737 1.00 88.00 193 ASN A N 1
ATOM 1506 C CA . ASN A 1 193 ? 3.003 -15.525 -6.565 1.00 88.00 193 ASN A CA 1
ATOM 1507 C C . ASN A 1 193 ? 2.749 -14.230 -5.781 1.00 88.00 193 ASN A C 1
ATOM 1509 O O . ASN A 1 193 ? 1.695 -14.052 -5.184 1.00 88.00 193 ASN A O 1
ATOM 1513 N N . ASN A 1 194 ? 3.722 -13.319 -5.774 1.00 92.94 194 ASN A N 1
ATOM 1514 C CA . ASN A 1 194 ? 3.667 -12.072 -5.015 1.00 92.94 194 ASN A CA 1
ATOM 1515 C C . ASN A 1 194 ? 3.876 -10.842 -5.898 1.00 92.94 194 ASN A C 1
ATOM 1517 O O . ASN A 1 194 ? 4.217 -9.783 -5.378 1.00 92.94 194 ASN A O 1
ATOM 1521 N N . LYS A 1 195 ? 3.746 -10.981 -7.223 1.00 95.44 195 LYS A N 1
ATOM 1522 C CA . LYS A 1 195 ? 4.014 -9.902 -8.176 1.00 95.44 195 LYS A CA 1
ATOM 1523 C C . LYS A 1 195 ? 2.998 -9.893 -9.303 1.00 95.44 195 LYS A C 1
ATOM 1525 O O . LYS A 1 195 ? 2.713 -10.928 -9.908 1.00 95.44 195 LYS A O 1
ATOM 1530 N N . TRP A 1 196 ? 2.524 -8.706 -9.634 1.00 96.38 196 TRP A N 1
ATOM 1531 C CA . TRP A 1 196 ? 1.626 -8.481 -10.755 1.00 96.38 196 TRP A CA 1
ATOM 1532 C C . TRP A 1 196 ? 1.972 -7.167 -11.443 1.00 96.38 196 TRP A C 1
ATOM 1534 O O . TRP A 1 196 ? 2.721 -6.343 -10.924 1.00 96.38 196 TRP A O 1
ATOM 1544 N N . THR A 1 197 ? 1.448 -6.985 -12.643 1.00 95.50 197 THR A N 1
ATOM 1545 C CA . THR A 1 197 ? 1.501 -5.709 -13.353 1.00 95.50 197 THR A CA 1
ATOM 1546 C C . THR A 1 197 ? 0.135 -5.075 -13.390 1.00 95.50 197 THR A C 1
ATOM 1548 O O . THR A 1 197 ? -0.861 -5.788 -13.418 1.00 95.50 197 THR A O 1
ATOM 1551 N N . VAL A 1 198 ? 0.113 -3.748 -13.401 1.00 95.25 198 VAL A N 1
ATOM 1552 C CA . VAL A 1 198 ? -1.072 -2.921 -13.629 1.00 95.25 198 VAL A CA 1
ATOM 1553 C C . VAL A 1 198 ? -0.629 -1.737 -14.486 1.00 95.25 198 VAL A C 1
ATOM 1555 O O . VAL A 1 198 ? 0.206 -0.927 -14.080 1.00 95.25 198 VAL A O 1
ATOM 1558 N N . GLY A 1 199 ? -1.083 -1.707 -15.741 1.00 92.44 199 GLY A N 1
ATOM 1559 C CA . GLY A 1 199 ? -0.575 -0.772 -16.749 1.00 92.44 199 GLY A CA 1
ATOM 1560 C C . GLY A 1 199 ? 0.955 -0.831 -16.912 1.00 92.44 199 GLY A C 1
ATOM 1561 O O . GLY A 1 199 ? 1.543 -1.869 -17.248 1.00 92.44 199 GLY A O 1
ATOM 1562 N N . THR A 1 200 ? 1.617 0.303 -16.673 1.00 91.75 200 THR A N 1
ATOM 1563 C CA . THR A 1 200 ? 3.081 0.457 -16.747 1.00 91.75 200 THR A CA 1
ATOM 1564 C C . THR A 1 200 ? 3.791 0.177 -15.425 1.00 91.75 200 THR A C 1
ATOM 1566 O O . THR A 1 200 ? 5.014 0.274 -15.373 1.00 91.75 200 THR A O 1
ATOM 1569 N N . MET A 1 201 ? 3.067 -0.194 -14.367 1.00 94.31 201 MET A N 1
ATOM 1570 C CA . MET A 1 201 ? 3.652 -0.485 -13.061 1.00 94.31 201 MET A CA 1
ATOM 1571 C C . MET A 1 201 ? 3.804 -1.987 -12.825 1.00 94.31 201 MET A C 1
ATOM 1573 O O . MET A 1 201 ? 3.006 -2.801 -13.300 1.00 94.31 201 MET A O 1
ATOM 1577 N N . ILE A 1 202 ? 4.834 -2.349 -12.065 1.00 95.31 202 ILE A N 1
ATOM 1578 C CA . ILE A 1 202 ? 5.001 -3.656 -11.437 1.00 95.31 202 ILE A CA 1
ATOM 1579 C C . ILE A 1 202 ? 4.729 -3.465 -9.950 1.00 95.31 202 ILE A C 1
ATOM 1581 O O . ILE A 1 202 ? 5.390 -2.667 -9.289 1.00 95.31 202 ILE A O 1
ATOM 1585 N N . CYS A 1 203 ? 3.765 -4.214 -9.435 1.00 96.62 203 CYS A N 1
ATOM 1586 C CA . CYS A 1 203 ? 3.438 -4.264 -8.025 1.00 96.62 203 CYS A CA 1
ATOM 1587 C C . CYS A 1 203 ? 3.960 -5.557 -7.405 1.00 96.62 203 CYS A C 1
ATOM 1589 O O . CYS A 1 203 ? 4.012 -6.613 -8.047 1.00 96.62 203 CYS A O 1
ATOM 1591 N N . SER A 1 204 ? 4.341 -5.481 -6.137 1.00 95.81 204 SER A N 1
ATOM 1592 C CA . SER A 1 204 ? 4.760 -6.626 -5.348 1.00 95.81 204 SER A CA 1
ATOM 1593 C C . SER A 1 204 ? 4.179 -6.575 -3.948 1.00 95.81 204 SER A C 1
ATOM 1595 O O . SER A 1 204 ? 3.940 -5.494 -3.412 1.00 95.81 204 SER A O 1
ATOM 1597 N N . LYS A 1 205 ? 3.963 -7.749 -3.358 1.00 94.50 205 LYS A N 1
ATOM 1598 C CA . LYS A 1 205 ? 3.513 -7.882 -1.975 1.00 94.50 205 LYS A CA 1
ATOM 1599 C C . LYS A 1 205 ? 4.529 -8.613 -1.107 1.00 94.50 205 LYS A C 1
ATOM 1601 O O . LYS A 1 205 ? 5.172 -9.563 -1.556 1.00 94.50 205 LYS A O 1
ATOM 1606 N N . GLN A 1 206 ? 4.609 -8.215 0.154 1.00 93.50 206 GLN A N 1
ATOM 1607 C CA . GLN A 1 206 ? 5.342 -8.929 1.195 1.00 93.50 206 GLN A CA 1
ATOM 1608 C C . GLN A 1 206 ? 4.584 -8.851 2.519 1.00 93.50 206 GLN A C 1
ATOM 1610 O O . GLN A 1 206 ? 3.926 -7.853 2.810 1.00 93.50 206 GLN A O 1
ATOM 1615 N N . GLU A 1 207 ? 4.706 -9.879 3.349 1.00 90.69 207 GLU A N 1
ATOM 1616 C CA . GLU A 1 207 ? 4.277 -9.786 4.741 1.00 90.69 207 GLU A CA 1
ATOM 1617 C C . GLU A 1 207 ? 5.375 -9.119 5.564 1.00 90.69 207 GLU A C 1
ATOM 1619 O O . GLU A 1 207 ? 6.551 -9.482 5.470 1.00 90.69 207 GLU A O 1
ATOM 1624 N N . ASN A 1 208 ? 5.006 -8.126 6.369 1.00 82.62 208 ASN A N 1
ATOM 1625 C CA . ASN A 1 208 ? 5.951 -7.491 7.267 1.00 82.62 208 ASN A CA 1
ATOM 1626 C C . ASN A 1 208 ? 6.015 -8.262 8.586 1.00 82.62 208 ASN A C 1
ATOM 1628 O O . ASN A 1 208 ? 5.136 -8.130 9.439 1.00 82.62 208 ASN A O 1
ATOM 1632 N N . GLN A 1 209 ? 7.084 -9.039 8.759 1.00 77.56 209 GLN A N 1
ATOM 1633 C CA . GLN A 1 209 ? 7.319 -9.805 9.984 1.00 77.56 209 GLN A CA 1
ATOM 1634 C C . GLN A 1 209 ? 7.540 -8.912 11.216 1.00 77.56 209 GLN A C 1
ATOM 1636 O O . GLN A 1 209 ? 7.302 -9.358 12.335 1.00 77.56 209 GLN A O 1
ATOM 1641 N N . GLU A 1 210 ? 7.952 -7.654 11.031 1.00 75.75 210 GLU A N 1
ATOM 1642 C CA . GLU A 1 210 ? 8.233 -6.720 12.129 1.00 75.75 210 GLU A CA 1
ATOM 1643 C C . GLU A 1 210 ? 7.001 -5.926 12.586 1.00 75.75 210 GLU A C 1
ATOM 1645 O O . GLU A 1 210 ? 7.036 -5.284 13.632 1.00 75.75 210 GLU A O 1
ATOM 1650 N N . SER A 1 211 ? 5.920 -5.904 11.800 1.00 62.56 211 SER A N 1
ATOM 1651 C CA . SER A 1 211 ? 4.766 -5.022 12.031 1.00 62.56 211 SER A CA 1
ATOM 1652 C C . SER A 1 211 ? 3.464 -5.811 12.109 1.00 62.56 211 SER A C 1
ATOM 1654 O O . SER A 1 211 ? 2.708 -5.808 11.143 1.00 62.56 211 SER A O 1
ATOM 1656 N N . ASP A 1 212 ? 3.211 -6.482 13.237 1.00 71.31 212 ASP A N 1
ATOM 1657 C CA . ASP A 1 212 ? 1.924 -7.108 13.607 1.00 71.31 212 ASP A CA 1
ATOM 1658 C C . ASP A 1 212 ? 1.225 -7.929 12.495 1.00 71.31 212 ASP A C 1
ATOM 1660 O O . ASP A 1 212 ? 0.001 -8.037 12.462 1.00 71.31 212 ASP A O 1
ATOM 1664 N N . GLY A 1 213 ? 1.982 -8.512 11.558 1.00 83.00 213 GLY A N 1
ATOM 1665 C CA . GLY A 1 213 ? 1.421 -9.279 10.440 1.00 83.00 213 GLY A CA 1
ATOM 1666 C C . GLY A 1 213 ? 0.744 -8.438 9.349 1.00 83.00 213 GLY A C 1
ATOM 1667 O O . GLY A 1 213 ? -0.060 -8.968 8.579 1.00 83.00 213 GLY A O 1
ATOM 1668 N N . LYS A 1 214 ? 1.055 -7.139 9.254 1.00 91.94 214 LYS A N 1
ATOM 1669 C CA . LYS A 1 214 ? 0.573 -6.278 8.168 1.00 91.94 214 LYS A CA 1
ATOM 1670 C C . LYS A 1 214 ? 1.170 -6.688 6.827 1.00 91.94 214 LYS A C 1
ATOM 1672 O O . LYS A 1 214 ? 2.357 -7.005 6.713 1.00 91.94 214 LYS A O 1
ATOM 1677 N N . LEU A 1 215 ? 0.351 -6.597 5.790 1.00 94.44 215 LEU A N 1
ATOM 1678 C CA . LEU A 1 215 ? 0.760 -6.794 4.411 1.00 94.44 215 LEU A CA 1
ATOM 1679 C C . LEU A 1 215 ? 1.267 -5.470 3.833 1.00 94.44 215 LEU A C 1
ATOM 1681 O O . LEU A 1 215 ? 0.661 -4.414 4.032 1.00 94.44 215 LEU A O 1
ATOM 1685 N N . ILE A 1 216 ? 2.395 -5.527 3.133 1.00 95.00 216 ILE A N 1
ATOM 1686 C CA . ILE A 1 216 ? 2.999 -4.393 2.439 1.00 95.00 216 ILE A CA 1
ATOM 1687 C C . ILE A 1 216 ? 2.866 -4.619 0.943 1.00 95.00 216 ILE A C 1
ATOM 1689 O O . ILE A 1 216 ? 3.285 -5.662 0.440 1.00 95.00 216 ILE A O 1
ATOM 1693 N N . VAL A 1 217 ? 2.321 -3.631 0.238 1.00 96.44 217 VAL A N 1
ATOM 1694 C CA . VAL A 1 217 ? 2.319 -3.584 -1.225 1.00 96.44 217 VAL A CA 1
ATOM 1695 C C . VAL A 1 217 ? 3.167 -2.411 -1.680 1.00 96.44 217 VAL A C 1
ATOM 1697 O O . VAL A 1 217 ? 3.015 -1.295 -1.185 1.00 96.44 217 VAL A O 1
ATOM 1700 N N . THR A 1 218 ? 4.047 -2.660 -2.639 1.00 96.06 218 THR A N 1
ATOM 1701 C CA . THR A 1 218 ? 4.816 -1.625 -3.329 1.00 96.06 218 THR A CA 1
ATOM 1702 C C . THR A 1 218 ? 4.551 -1.704 -4.820 1.00 96.06 218 THR A C 1
ATOM 1704 O O . THR A 1 218 ? 4.454 -2.803 -5.360 1.00 96.06 218 THR A O 1
ATOM 1707 N N . CYS A 1 219 ? 4.438 -0.560 -5.490 1.00 95.75 219 CYS A N 1
ATOM 1708 C CA . CYS A 1 219 ? 4.373 -0.500 -6.948 1.00 95.75 219 CYS A CA 1
ATOM 1709 C C . CYS A 1 219 ? 5.389 0.497 -7.492 1.00 95.75 219 CYS A C 1
ATOM 1711 O O . CYS A 1 219 ? 5.574 1.581 -6.935 1.00 95.75 219 CYS A O 1
ATOM 1713 N N . GLU A 1 220 ? 6.018 0.129 -8.601 1.00 93.56 220 GLU A N 1
ATOM 1714 C CA . GLU A 1 220 ? 7.043 0.912 -9.285 1.00 93.56 220 GLU A CA 1
ATOM 1715 C C . GLU A 1 220 ? 6.772 0.912 -10.785 1.00 93.56 220 GLU A C 1
ATOM 1717 O O . GLU A 1 220 ? 6.286 -0.078 -11.333 1.00 93.56 220 GLU A O 1
ATOM 1722 N N . TYR A 1 221 ? 7.097 2.009 -11.468 1.00 91.31 221 TYR A N 1
ATOM 1723 C CA . TYR A 1 221 ? 7.082 2.019 -12.928 1.00 91.31 221 TYR A CA 1
ATOM 1724 C C . TYR A 1 221 ? 8.102 1.025 -13.479 1.00 91.31 221 TYR A C 1
ATOM 1726 O O . TYR A 1 221 ? 9.220 0.915 -12.972 1.00 91.31 221 TYR A O 1
ATOM 1734 N N . LYS A 1 222 ? 7.726 0.327 -14.552 1.00 86.69 222 LYS A N 1
ATOM 1735 C CA . LYS A 1 222 ? 8.670 -0.429 -15.373 1.00 86.69 222 LYS A CA 1
ATOM 1736 C C . LYS A 1 222 ? 9.756 0.544 -15.819 1.00 86.69 222 LYS A C 1
ATOM 1738 O O . LYS A 1 222 ? 9.471 1.512 -16.520 1.00 86.69 222 LYS A O 1
ATOM 1743 N N . VAL A 1 223 ? 10.987 0.305 -15.382 1.00 79.25 223 VAL A N 1
ATOM 1744 C CA . VAL A 1 223 ? 12.138 0.945 -16.007 1.00 79.25 223 VAL A CA 1
ATOM 1745 C C . VAL A 1 223 ? 12.219 0.302 -17.381 1.00 79.25 223 VAL A C 1
ATOM 1747 O O . VAL A 1 223 ? 12.525 -0.885 -17.484 1.00 79.25 223 VAL A O 1
ATOM 1750 N N . ASP A 1 224 ? 11.833 1.036 -18.421 1.00 72.00 224 ASP A N 1
ATOM 1751 C CA . ASP A 1 224 ? 12.057 0.576 -19.782 1.00 72.00 224 ASP A CA 1
ATOM 1752 C C . ASP A 1 224 ? 13.571 0.402 -19.936 1.00 72.00 224 ASP A C 1
ATOM 1754 O O . ASP A 1 224 ? 14.312 1.374 -20.053 1.00 72.00 224 ASP A O 1
ATOM 1758 N N . ASP A 1 225 ? 14.042 -0.846 -19.932 1.00 55.19 225 ASP A N 1
ATOM 1759 C CA . ASP A 1 225 ? 15.457 -1.217 -20.102 1.00 55.19 225 ASP A CA 1
ATOM 1760 C C . ASP A 1 225 ? 16.009 -0.828 -21.497 1.00 55.19 225 ASP A C 1
ATOM 1762 O O . ASP A 1 225 ? 17.126 -1.169 -21.889 1.00 55.19 225 ASP A O 1
ATOM 1766 N N . GLN A 1 226 ? 15.233 -0.085 -22.285 1.00 48.03 226 GLN A N 1
ATOM 1767 C CA . GLN A 1 226 ? 15.642 0.464 -23.562 1.00 48.03 226 GLN A CA 1
ATOM 1768 C C . GLN A 1 226 ? 16.260 1.845 -23.367 1.00 48.03 226 GLN A C 1
ATOM 1770 O O . GLN A 1 226 ? 15.569 2.847 -23.506 1.00 48.03 226 GLN A O 1
ATOM 1775 N N . LEU A 1 227 ? 17.566 1.884 -23.072 1.00 49.53 227 LEU A N 1
ATOM 1776 C CA . LEU A 1 227 ? 18.514 2.871 -23.628 1.00 49.53 227 LEU A CA 1
ATOM 1777 C C . LEU A 1 227 ? 19.983 2.605 -23.229 1.00 49.53 227 LEU A C 1
ATOM 1779 O O . LEU A 1 227 ? 20.751 3.538 -23.025 1.00 49.53 227 LEU A O 1
ATOM 1783 N N . VAL A 1 228 ? 20.428 1.343 -23.174 1.00 42.91 228 VAL A N 1
ATOM 1784 C CA . VAL A 1 228 ? 21.870 1.026 -23.253 1.00 42.91 228 VAL A CA 1
ATOM 1785 C C . VAL A 1 228 ? 22.099 -0.209 -24.133 1.00 42.91 228 VAL A C 1
ATOM 1787 O O . VAL A 1 228 ? 22.653 -1.220 -23.715 1.00 42.91 228 VAL A O 1
ATOM 1790 N N . SER A 1 229 ? 21.706 -0.137 -25.404 1.00 40.78 229 SER A N 1
ATOM 1791 C CA . SER A 1 229 ? 22.406 -0.910 -26.431 1.00 40.78 229 SER A CA 1
ATOM 1792 C C . SER A 1 229 ? 23.714 -0.178 -26.736 1.00 40.78 229 SER A C 1
ATOM 1794 O O . SER A 1 229 ? 23.761 0.689 -27.609 1.00 40.78 229 SER A O 1
ATOM 1796 N N . VAL A 1 230 ? 24.781 -0.479 -25.985 1.00 46.34 230 VAL A N 1
ATOM 1797 C CA . VAL A 1 230 ? 26.140 -0.164 -26.444 1.00 46.34 230 VAL A CA 1
ATOM 1798 C C . VAL A 1 230 ? 26.374 -1.024 -27.680 1.00 46.34 230 VAL A C 1
ATOM 1800 O O . VAL A 1 230 ? 26.721 -2.198 -27.574 1.00 46.34 230 VAL A O 1
ATOM 1803 N N . GLU A 1 231 ? 26.161 -0.452 -28.862 1.00 43.75 231 GLU A N 1
ATOM 1804 C CA . GLU A 1 231 ? 26.747 -0.981 -30.087 1.00 43.75 231 GLU A CA 1
ATOM 1805 C C . GLU A 1 231 ? 28.269 -0.867 -29.948 1.00 43.75 231 GLU A C 1
AT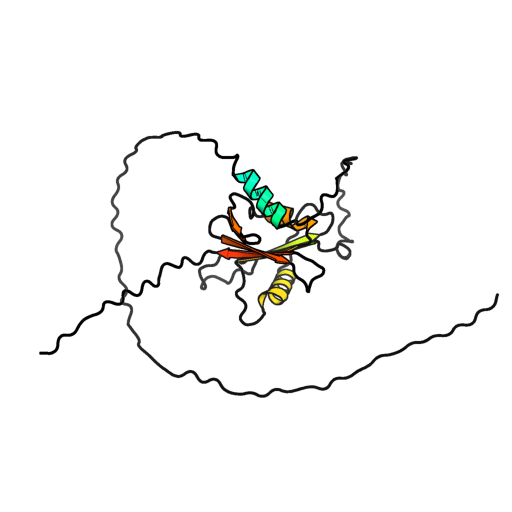OM 1807 O O . GLU A 1 231 ? 28.884 0.154 -30.263 1.00 43.75 231 GLU A O 1
ATOM 1812 N N . THR A 1 232 ? 28.906 -1.921 -29.440 1.00 42.34 232 THR A N 1
ATOM 1813 C CA . THR A 1 232 ? 30.344 -2.126 -29.588 1.00 42.34 232 THR A CA 1
ATOM 1814 C C . THR A 1 232 ? 30.632 -2.382 -31.064 1.00 42.34 232 THR A C 1
ATOM 1816 O O . THR A 1 232 ? 30.749 -3.515 -31.527 1.00 42.34 232 THR A O 1
ATOM 1819 N N . SER A 1 233 ? 30.750 -1.298 -31.830 1.00 45.62 233 SER A N 1
ATOM 1820 C CA . SER A 1 233 ? 31.389 -1.327 -33.140 1.00 45.62 233 SER A CA 1
ATOM 1821 C C . SER A 1 233 ? 32.853 -1.721 -32.942 1.00 45.62 233 SER A C 1
ATOM 1823 O O . SER A 1 233 ? 33.700 -0.897 -32.599 1.00 45.62 233 SER A O 1
ATOM 1825 N N . ASN A 1 234 ? 33.147 -3.010 -33.119 1.00 44.56 234 ASN A N 1
ATOM 1826 C CA . ASN A 1 234 ? 34.504 -3.530 -33.220 1.00 44.56 234 ASN A CA 1
ATOM 1827 C C . ASN A 1 234 ? 35.149 -2.988 -34.502 1.00 44.56 234 ASN A C 1
ATOM 1829 O O . ASN A 1 234 ? 35.085 -3.606 -35.564 1.00 44.56 234 ASN A O 1
ATOM 1833 N N . THR A 1 235 ? 35.786 -1.825 -34.404 1.00 56.84 235 THR A N 1
ATOM 1834 C CA . THR A 1 235 ? 36.677 -1.319 -35.449 1.00 56.84 235 THR A CA 1
ATOM 1835 C C . THR A 1 235 ? 37.975 -2.124 -35.406 1.00 56.84 235 THR A C 1
ATOM 1837 O O . THR A 1 235 ? 38.856 -1.873 -34.585 1.00 56.84 235 THR A O 1
ATOM 1840 N N . VAL A 1 236 ? 38.096 -3.111 -36.293 1.00 58.91 236 VAL A N 1
ATOM 1841 C CA . VAL A 1 236 ? 39.359 -3.808 -36.563 1.00 58.91 236 VAL A CA 1
ATOM 1842 C C . VAL A 1 236 ? 40.273 -2.846 -37.322 1.00 58.91 236 VAL A C 1
ATOM 1844 O O . VAL A 1 236 ? 40.106 -2.626 -38.520 1.00 58.91 236 VAL A O 1
ATOM 1847 N N . ILE A 1 237 ? 41.236 -2.245 -36.624 1.00 56.81 237 ILE A N 1
ATOM 1848 C CA . ILE A 1 237 ? 42.318 -1.488 -37.258 1.00 56.81 237 ILE A CA 1
ATOM 1849 C C . ILE A 1 237 ? 43.361 -2.500 -37.739 1.00 56.81 237 ILE A C 1
ATOM 1851 O O . ILE A 1 237 ? 44.144 -3.026 -36.951 1.00 56.81 237 ILE A O 1
ATOM 1855 N N . HIS A 1 238 ? 43.371 -2.771 -39.043 1.00 57.00 238 HIS A N 1
ATOM 1856 C CA . HIS A 1 238 ? 44.515 -3.392 -39.703 1.00 57.00 238 HIS A CA 1
ATOM 1857 C C . HIS A 1 238 ? 45.644 -2.357 -39.796 1.00 57.00 238 HIS A C 1
ATOM 1859 O O . HIS A 1 238 ? 45.520 -1.371 -40.521 1.00 57.00 238 HIS A O 1
ATOM 1865 N N . GLN A 1 239 ? 46.739 -2.577 -39.069 1.00 56.03 239 GLN A N 1
ATOM 1866 C CA . GLN A 1 239 ? 48.015 -1.926 -39.367 1.00 56.03 239 GLN A CA 1
ATOM 1867 C C . GLN A 1 239 ? 48.753 -2.757 -40.426 1.00 56.03 239 GLN A C 1
ATOM 1869 O O . GLN A 1 239 ? 48.877 -3.975 -40.277 1.00 56.03 239 GLN A O 1
ATOM 1874 N N . GLN A 1 240 ? 49.174 -2.087 -41.501 1.00 65.19 240 GLN A N 1
ATOM 1875 C CA . GLN A 1 240 ? 50.156 -2.556 -42.484 1.00 65.19 240 GLN A CA 1
ATOM 1876 C C . GLN A 1 240 ? 51.528 -1.985 -42.141 1.00 65.19 240 GLN A C 1
ATOM 1878 O O . GLN A 1 240 ? 51.564 -0.826 -41.666 1.00 65.19 240 GLN A O 1
#

Secondary structure (DSSP, 8-state):
--------------------------------------------------------------THHHHHHHHHHHHHH-------------------S---S-GGG--EEEEEEE------TTS--PPPEEEEEETT-SS-EEPPHHHHHHHHHHHH-STTPPPPSEEEEE-HHHHHHHHHHTTSSTTEEEEETTEEEETTEEEEEEE-TTTTT-EEEEEEE----TT-------------

Organism: Mycoplasma suis (strain KI_3806) (NCBI:txid708248)

Radius of gyration: 28.54 Å; chains: 1; bounding box: 80×44×102 Å